Protein AF-A0A0V0HPA5-F1 (afdb_monomer_lite)

Structure (mmCIF, N/CA/C/O backbone):
data_AF-A0A0V0HPA5-F1
#
_entry.id   AF-A0A0V0HPA5-F1
#
loop_
_atom_site.group_PDB
_atom_site.id
_atom_site.type_symbol
_atom_site.label_atom_id
_atom_site.label_alt_id
_atom_site.label_comp_id
_atom_site.label_asym_id
_atom_site.label_entity_id
_atom_site.label_seq_id
_atom_site.pdbx_PDB_ins_code
_atom_site.Cartn_x
_atom_site.Cartn_y
_atom_site.Cartn_z
_atom_site.occupancy
_atom_site.B_iso_or_equiv
_atom_site.auth_seq_id
_atom_site.auth_comp_id
_atom_site.auth_asym_id
_atom_site.auth_atom_id
_atom_site.pdbx_PDB_model_num
ATOM 1 N N . MET A 1 1 ? 23.125 -3.408 -23.979 1.00 63.19 1 MET A N 1
ATOM 2 C CA . MET A 1 1 ? 23.297 -3.496 -22.512 1.00 63.19 1 MET A CA 1
ATOM 3 C C . MET A 1 1 ? 22.015 -3.161 -21.745 1.00 63.19 1 MET A C 1
ATOM 5 O O . MET A 1 1 ? 21.454 -4.062 -21.145 1.00 63.19 1 MET A O 1
ATOM 9 N N . LEU A 1 2 ? 21.518 -1.915 -21.765 1.00 62.47 2 LEU A N 1
ATOM 10 C CA . LEU A 1 2 ? 20.312 -1.500 -21.018 1.00 62.47 2 LEU A CA 1
ATOM 11 C C . LEU A 1 2 ? 19.018 -2.190 -21.496 1.00 62.47 2 LEU A C 1
ATOM 13 O O . LEU A 1 2 ? 18.265 -2.733 -20.694 1.00 62.47 2 LEU A O 1
ATOM 17 N N . GLU A 1 3 ? 18.794 -2.220 -22.808 1.00 63.53 3 GLU A N 1
ATOM 18 C CA . GLU A 1 3 ? 17.638 -2.886 -23.421 1.00 63.53 3 GLU A CA 1
ATOM 19 C C . GLU A 1 3 ? 17.656 -4.407 -23.191 1.00 63.53 3 GLU A C 1
ATOM 21 O O . GLU A 1 3 ? 16.645 -5.001 -22.838 1.00 63.53 3 GLU A O 1
ATOM 26 N N . GLU A 1 4 ? 18.823 -5.045 -23.301 1.00 68.00 4 GLU A N 1
ATOM 27 C CA . GLU A 1 4 ? 18.995 -6.478 -23.014 1.00 68.00 4 GLU A CA 1
ATOM 28 C C . GLU A 1 4 ? 18.679 -6.813 -21.554 1.00 68.00 4 GLU A C 1
ATOM 30 O O . GLU A 1 4 ? 18.096 -7.856 -21.276 1.00 68.00 4 GLU A O 1
ATOM 35 N N . LEU A 1 5 ? 19.020 -5.919 -20.624 1.00 66.12 5 LEU A N 1
ATOM 36 C CA . LEU A 1 5 ? 18.773 -6.104 -19.200 1.00 66.12 5 LEU A CA 1
ATOM 37 C C . LEU A 1 5 ? 17.296 -5.921 -18.829 1.00 66.12 5 LEU A C 1
ATOM 39 O O . LEU A 1 5 ? 16.757 -6.710 -18.056 1.00 66.12 5 LEU A O 1
ATOM 43 N N . LEU A 1 6 ? 16.625 -4.917 -19.401 1.00 66.56 6 LEU A N 1
ATOM 44 C CA . LEU A 1 6 ? 15.177 -4.740 -19.256 1.00 66.56 6 LEU A CA 1
ATOM 45 C C . LEU A 1 6 ? 14.416 -5.909 -19.886 1.00 66.56 6 LEU A C 1
ATOM 47 O O . LEU A 1 6 ? 13.508 -6.453 -19.262 1.00 66.56 6 LEU A O 1
ATOM 51 N N . ASN A 1 7 ? 14.836 -6.360 -21.070 1.00 69.06 7 ASN A N 1
ATOM 52 C CA . ASN A 1 7 ? 14.290 -7.559 -21.700 1.00 69.06 7 ASN A CA 1
ATOM 53 C C . ASN A 1 7 ? 14.526 -8.808 -20.844 1.00 69.06 7 ASN A C 1
ATOM 55 O O . ASN A 1 7 ? 13.618 -9.621 -20.711 1.00 69.06 7 ASN A O 1
ATOM 59 N N . PHE A 1 8 ? 15.695 -8.949 -20.214 1.00 70.94 8 PHE A N 1
ATOM 60 C CA . PHE A 1 8 ? 15.984 -10.042 -19.284 1.00 70.94 8 PHE A CA 1
ATOM 61 C C . PHE A 1 8 ? 15.085 -9.996 -18.041 1.00 70.94 8 PHE A C 1
ATOM 63 O O . PHE A 1 8 ? 14.528 -11.021 -17.651 1.00 70.94 8 PHE A O 1
ATOM 70 N N . LEU A 1 9 ? 14.881 -8.817 -17.442 1.00 68.62 9 LEU A N 1
ATOM 71 C CA . LEU A 1 9 ? 13.951 -8.636 -16.325 1.00 68.62 9 LEU A CA 1
ATOM 72 C C . LEU A 1 9 ? 12.522 -9.011 -16.731 1.00 68.62 9 LEU A C 1
ATOM 74 O O . LEU A 1 9 ? 11.893 -9.822 -16.056 1.00 68.62 9 LEU A O 1
ATOM 78 N N . VAL A 1 10 ? 12.022 -8.459 -17.841 1.00 69.25 10 VAL A N 1
ATOM 79 C CA . VAL A 1 10 ? 10.672 -8.746 -18.351 1.00 69.25 10 VAL A CA 1
ATOM 80 C C . VAL A 1 10 ? 10.523 -10.230 -18.671 1.00 69.25 10 VAL A C 1
ATOM 82 O O . VAL A 1 10 ? 9.488 -10.812 -18.361 1.00 69.25 10 VAL A O 1
ATOM 85 N N . LEU A 1 11 ? 11.550 -10.866 -19.238 1.00 72.62 11 LEU A N 1
ATOM 86 C CA . LEU A 1 11 ? 11.551 -12.292 -19.544 1.00 72.62 11 LEU A CA 1
ATOM 87 C C . LEU A 1 11 ? 11.477 -13.139 -18.267 1.00 72.62 11 LEU A C 1
ATOM 89 O O . LEU A 1 11 ? 10.662 -14.054 -18.202 1.00 72.62 11 LEU A O 1
ATOM 93 N N . ASN A 1 12 ? 12.254 -12.815 -17.231 1.00 72.75 12 ASN A N 1
ATOM 94 C CA . ASN A 1 12 ? 12.207 -13.530 -15.951 1.00 72.75 12 ASN A CA 1
ATOM 95 C C . ASN A 1 12 ? 10.883 -13.317 -15.212 1.00 72.75 12 ASN A C 1
ATOM 97 O O . ASN A 1 12 ? 10.301 -14.278 -14.717 1.00 72.75 12 ASN A O 1
ATOM 101 N N . LEU A 1 13 ? 10.370 -12.086 -15.190 1.00 69.62 13 LEU A N 1
ATOM 102 C CA . LEU A 1 13 ? 9.049 -11.752 -14.655 1.00 69.62 13 LEU A CA 1
ATOM 103 C C . LEU A 1 13 ? 7.928 -12.470 -15.427 1.00 69.62 13 LEU A C 1
ATOM 105 O O . LEU A 1 13 ? 6.978 -12.977 -14.834 1.00 69.62 13 LEU A O 1
ATOM 109 N N . HIS A 1 14 ? 8.057 -12.590 -16.749 1.00 69.50 14 HIS A N 1
ATOM 110 C CA . HIS A 1 14 ? 7.121 -13.336 -17.585 1.00 69.50 14 HIS A CA 1
ATOM 111 C C . HIS A 1 14 ? 7.199 -14.848 -17.337 1.00 69.50 14 HIS A C 1
ATOM 113 O O . HIS A 1 14 ? 6.163 -15.499 -17.214 1.00 69.50 14 HIS A O 1
ATOM 119 N N . HIS A 1 15 ? 8.403 -15.414 -17.225 1.00 69.81 15 HIS A N 1
ATOM 120 C CA . HIS A 1 15 ? 8.592 -16.819 -16.868 1.00 69.81 15 HIS A CA 1
ATOM 121 C C . HIS A 1 15 ? 8.034 -17.126 -15.486 1.00 69.81 15 HIS A C 1
ATOM 123 O O . HIS A 1 15 ? 7.365 -18.142 -15.337 1.00 69.81 15 HIS A O 1
ATOM 129 N N . LEU A 1 16 ? 8.242 -16.235 -14.517 1.00 67.19 16 LEU A N 1
ATOM 130 C CA . LEU A 1 16 ? 7.631 -16.304 -13.198 1.00 67.19 16 LEU A CA 1
ATOM 131 C C . LEU A 1 16 ? 6.102 -16.291 -13.322 1.00 67.19 16 LEU A C 1
ATOM 133 O O . LEU A 1 16 ? 5.454 -17.232 -12.887 1.00 67.19 16 LEU A O 1
ATOM 137 N N . SER A 1 17 ? 5.521 -15.301 -14.001 1.00 66.69 17 SER A N 1
ATOM 138 C CA . SER A 1 17 ? 4.073 -15.218 -14.241 1.00 66.69 17 SER A CA 1
ATOM 139 C C . SER A 1 17 ? 3.500 -16.500 -14.867 1.00 66.69 17 SER A C 1
ATOM 141 O O . SER A 1 17 ? 2.490 -17.022 -14.394 1.00 66.69 17 SER A O 1
ATOM 143 N N . LYS A 1 18 ? 4.174 -17.063 -15.878 1.00 67.75 18 LYS A N 1
ATOM 144 C CA . LYS A 1 18 ? 3.770 -18.307 -16.547 1.00 67.75 18 LYS A CA 1
ATOM 145 C C . LYS A 1 18 ? 3.901 -19.532 -15.639 1.00 67.75 18 LYS A C 1
ATOM 147 O O . LYS A 1 18 ? 2.955 -20.305 -15.523 1.00 67.75 18 LYS A O 1
ATOM 152 N N . PHE A 1 19 ? 5.050 -19.694 -14.987 1.00 65.12 19 PHE A N 1
ATOM 153 C CA . PHE A 1 19 ? 5.309 -20.770 -14.030 1.00 65.12 19 PHE A CA 1
ATOM 154 C C . PHE A 1 19 ? 4.257 -20.787 -12.912 1.00 65.12 19 PHE A C 1
ATOM 156 O O . PHE A 1 19 ? 3.767 -21.851 -12.526 1.00 65.12 19 PHE A O 1
ATOM 163 N N . LEU A 1 20 ? 3.863 -19.602 -12.443 1.00 61.84 20 LEU A N 1
ATOM 164 C CA . LEU A 1 20 ? 2.857 -19.419 -11.404 1.00 61.84 20 LEU A CA 1
ATOM 165 C C . LEU A 1 20 ? 1.428 -19.653 -11.916 1.00 61.84 20 LEU A C 1
ATOM 167 O O . LEU A 1 20 ? 0.635 -20.275 -11.216 1.00 61.84 20 LEU A O 1
ATOM 171 N N . ALA A 1 21 ? 1.105 -19.258 -13.152 1.00 60.22 21 ALA A N 1
ATOM 172 C CA . ALA A 1 21 ? -0.191 -19.548 -13.777 1.00 60.22 21 ALA A CA 1
ATOM 173 C C . ALA A 1 21 ? -0.443 -21.058 -13.976 1.00 60.22 21 ALA A C 1
ATOM 175 O O . ALA A 1 21 ? -1.588 -21.514 -13.941 1.00 60.22 21 ALA A O 1
ATOM 176 N N . GLU A 1 22 ? 0.619 -21.843 -14.168 1.00 62.69 22 GLU A N 1
ATOM 177 C CA . GLU A 1 22 ? 0.557 -23.304 -14.296 1.00 62.69 22 GLU A CA 1
ATOM 178 C C . GLU A 1 22 ? 0.335 -24.010 -12.942 1.00 62.69 22 GLU A C 1
ATOM 180 O O . GLU A 1 22 ? -0.210 -25.115 -12.895 1.00 62.69 22 GLU A O 1
ATOM 185 N N . HIS A 1 23 ? 0.688 -23.361 -11.829 1.00 58.50 23 HIS A N 1
ATOM 186 C CA . HIS A 1 23 ? 0.570 -23.901 -10.477 1.00 58.50 23 HIS A CA 1
ATOM 187 C C . HIS A 1 23 ? -0.609 -23.250 -9.730 1.00 58.50 23 HIS A C 1
ATOM 189 O O . HIS A 1 23 ? -0.434 -22.324 -8.943 1.00 58.50 23 HIS A O 1
ATOM 195 N N . LYS A 1 24 ? -1.835 -23.752 -9.956 1.00 54.06 24 LYS A N 1
ATOM 196 C CA . LYS A 1 24 ? -3.063 -23.325 -9.248 1.00 54.06 24 LYS A CA 1
ATOM 197 C C . LYS A 1 24 ? -3.004 -23.637 -7.740 1.00 54.06 24 LYS A C 1
ATOM 199 O O . LYS A 1 24 ? -3.524 -24.656 -7.291 1.00 54.06 24 LYS A O 1
ATOM 204 N N . PHE A 1 25 ? -2.387 -22.757 -6.960 1.00 52.69 25 PHE A N 1
ATOM 205 C CA . PHE A 1 25 ? -2.457 -22.732 -5.494 1.00 52.69 25 PHE A CA 1
ATOM 206 C C . PHE A 1 25 ? -3.605 -21.815 -5.013 1.00 52.69 25 PHE A C 1
ATOM 208 O O . PHE A 1 25 ? -4.078 -20.992 -5.798 1.00 52.69 25 PHE A O 1
ATOM 215 N N . PRO A 1 26 ? -4.051 -21.887 -3.739 1.00 50.78 26 PRO A N 1
ATOM 216 C CA . PRO A 1 26 ? -5.089 -21.003 -3.181 1.00 50.78 26 PRO A CA 1
ATOM 217 C C . PRO A 1 26 ? -4.634 -19.535 -2.982 1.00 50.78 26 PRO A C 1
ATOM 219 O O . PRO A 1 26 ? -5.171 -18.820 -2.150 1.00 50.78 26 PRO A O 1
ATOM 222 N N . LEU A 1 27 ? -3.648 -19.081 -3.762 1.00 55.19 27 LEU A N 1
ATOM 223 C CA . LEU A 1 27 ? -2.913 -17.816 -3.647 1.00 55.19 27 LEU A CA 1
ATOM 224 C C . LEU A 1 27 ? -3.277 -16.802 -4.736 1.00 55.19 27 LEU A C 1
ATOM 226 O O . LEU A 1 27 ? -2.429 -16.040 -5.198 1.00 55.19 27 LEU A O 1
ATOM 230 N N . VAL A 1 28 ? -4.528 -16.836 -5.192 1.00 61.56 28 VAL A N 1
ATOM 231 C CA . VAL A 1 28 ? -4.995 -16.098 -6.375 1.00 61.56 28 VAL A CA 1
ATOM 232 C C . VAL A 1 28 ? -4.575 -14.621 -6.331 1.00 61.56 28 VAL A C 1
ATOM 234 O O . VAL A 1 28 ? -4.066 -14.118 -7.328 1.00 61.56 28 VAL A O 1
ATOM 237 N N . THR A 1 29 ? -4.658 -13.974 -5.168 1.00 65.69 29 THR A N 1
ATOM 238 C CA . THR A 1 29 ? -4.351 -12.548 -5.012 1.00 65.69 29 THR A CA 1
ATOM 239 C C . THR A 1 29 ? -2.857 -12.200 -4.971 1.00 65.69 29 THR A C 1
ATOM 241 O O . THR A 1 29 ? -2.446 -11.243 -5.623 1.00 65.69 29 THR A O 1
ATOM 244 N N . GLN A 1 30 ? -1.996 -13.001 -4.326 1.00 65.88 30 GLN A N 1
ATOM 245 C CA . GLN A 1 30 ? -0.532 -12.783 -4.368 1.00 65.88 30 GLN A CA 1
ATOM 246 C C . GLN A 1 30 ? 0.019 -12.902 -5.790 1.00 65.88 30 GLN A C 1
ATOM 248 O O . GLN A 1 30 ? 0.947 -12.188 -6.182 1.00 65.88 30 GLN A O 1
ATOM 253 N N . TYR A 1 31 ? -0.561 -13.811 -6.574 1.00 69.44 31 TYR A N 1
ATOM 254 C CA . TYR A 1 31 ? -0.209 -13.974 -7.976 1.00 69.44 31 TYR A CA 1
ATOM 255 C C . TYR A 1 31 ? -0.693 -12.820 -8.835 1.00 69.44 31 TYR A C 1
ATOM 257 O O . TYR A 1 31 ? 0.049 -12.374 -9.706 1.00 69.44 31 TYR A O 1
ATOM 265 N N . GLU A 1 32 ? -1.894 -12.319 -8.577 1.00 72.25 32 GLU A N 1
ATOM 266 C CA . GLU A 1 32 ? -2.435 -11.157 -9.270 1.00 72.25 32 GLU A CA 1
ATOM 267 C C . GLU A 1 32 ? -1.577 -9.908 -9.032 1.00 72.25 32 GLU A C 1
ATOM 269 O O . GLU A 1 32 ? -1.196 -9.246 -9.998 1.00 72.25 32 GLU A O 1
ATOM 274 N N . ILE A 1 33 ? -1.151 -9.658 -7.784 1.00 72.62 33 ILE A N 1
ATOM 275 C CA . ILE A 1 33 ? -0.193 -8.587 -7.463 1.00 72.62 33 ILE A CA 1
ATOM 276 C C . ILE A 1 33 ? 1.051 -8.716 -8.336 1.00 72.62 33 ILE A C 1
ATOM 278 O O . ILE A 1 33 ? 1.433 -7.782 -9.038 1.00 72.62 33 ILE A O 1
ATOM 282 N N . LEU A 1 34 ? 1.683 -9.890 -8.312 1.00 73.50 34 LEU A N 1
ATOM 283 C CA . LEU A 1 34 ? 2.933 -10.112 -9.019 1.00 73.50 34 LEU A CA 1
ATOM 284 C C . LEU A 1 34 ? 2.760 -9.964 -10.535 1.00 73.50 34 LEU A C 1
ATOM 286 O O . LEU A 1 34 ? 3.615 -9.372 -11.189 1.00 73.50 34 LEU A O 1
ATOM 290 N N . GLN A 1 35 ? 1.654 -10.451 -11.102 1.00 75.06 35 GLN A N 1
ATOM 291 C CA . GLN A 1 35 ? 1.330 -10.269 -12.517 1.00 75.06 35 GLN A CA 1
ATOM 292 C C . GLN A 1 35 ? 1.172 -8.794 -12.888 1.00 75.06 35 GLN A C 1
ATOM 294 O O . GLN A 1 35 ? 1.692 -8.380 -13.928 1.00 75.06 35 GLN A O 1
ATOM 299 N N . ASN A 1 36 ? 0.520 -8.006 -12.037 1.00 77.56 36 ASN A N 1
ATOM 300 C CA . ASN A 1 36 ? 0.359 -6.574 -12.251 1.00 77.56 36 ASN A CA 1
ATOM 301 C C . ASN A 1 36 ? 1.708 -5.847 -12.194 1.00 77.56 36 ASN A C 1
ATOM 303 O O . ASN A 1 36 ? 2.019 -5.087 -13.113 1.00 77.56 36 ASN A O 1
ATOM 307 N N . VAL A 1 37 ? 2.567 -6.186 -11.222 1.00 73.50 37 VAL A N 1
ATOM 308 C CA . VAL A 1 37 ? 3.940 -5.656 -11.158 1.00 73.50 37 VAL A CA 1
ATOM 309 C C . VAL A 1 37 ? 4.709 -5.956 -12.445 1.00 73.50 37 VAL A C 1
ATOM 311 O O . VAL A 1 37 ? 5.342 -5.081 -13.041 1.00 73.50 37 VAL A O 1
ATOM 314 N N . CYS A 1 38 ? 4.621 -7.200 -12.927 1.00 75.75 38 CYS A N 1
ATOM 315 C CA . CYS A 1 38 ? 5.258 -7.607 -14.179 1.00 75.75 38 CYS A CA 1
ATOM 316 C C . CYS A 1 38 ? 4.731 -6.806 -15.381 1.00 75.75 38 CYS A C 1
ATOM 318 O O . CYS A 1 38 ? 5.499 -6.445 -16.278 1.00 75.75 38 CYS A O 1
ATOM 320 N N . GLY A 1 39 ? 3.423 -6.542 -15.408 1.00 77.12 39 GLY A N 1
ATOM 321 C CA . GLY A 1 39 ? 2.766 -5.732 -16.429 1.00 77.12 39 GLY A CA 1
ATOM 322 C C . GLY A 1 39 ? 3.311 -4.307 -16.468 1.00 77.12 39 GLY A C 1
ATOM 323 O O . GLY A 1 39 ? 3.719 -3.844 -17.534 1.00 77.12 39 GLY A O 1
ATOM 324 N N . ASN A 1 40 ? 3.425 -3.664 -15.306 1.00 77.69 40 ASN A N 1
ATOM 325 C CA . ASN A 1 40 ? 3.919 -2.293 -15.178 1.00 77.69 40 ASN A CA 1
ATOM 326 C C . ASN A 1 40 ? 5.360 -2.146 -15.690 1.00 77.69 40 ASN A C 1
ATOM 328 O O . ASN A 1 40 ? 5.661 -1.225 -16.454 1.00 77.69 40 ASN A O 1
ATOM 332 N N . VAL A 1 41 ? 6.240 -3.095 -15.353 1.00 75.94 41 VAL A N 1
ATOM 333 C CA . VAL A 1 41 ? 7.632 -3.132 -15.844 1.00 75.94 41 VAL A CA 1
ATOM 334 C C . VAL A 1 41 ? 7.678 -3.245 -17.373 1.00 75.94 41 VAL A C 1
ATOM 336 O O . VAL A 1 41 ? 8.436 -2.536 -18.040 1.00 75.94 41 VAL A O 1
ATOM 339 N N . ARG A 1 42 ? 6.854 -4.129 -17.951 1.00 77.88 42 ARG A N 1
ATOM 340 C CA . ARG A 1 42 ? 6.778 -4.325 -19.406 1.00 77.88 42 ARG A CA 1
ATOM 341 C C . ARG A 1 42 ? 6.288 -3.065 -20.116 1.00 77.88 42 ARG A C 1
ATOM 343 O O . ARG A 1 42 ? 6.824 -2.703 -21.165 1.00 77.88 42 ARG A O 1
ATOM 350 N N . ASP A 1 43 ? 5.275 -2.410 -19.568 1.00 80.62 43 ASP A N 1
ATOM 351 C CA . ASP A 1 43 ? 4.684 -1.228 -20.187 1.00 80.62 43 ASP A CA 1
ATOM 352 C C . ASP A 1 43 ? 5.627 -0.019 -20.076 1.00 80.62 43 ASP A C 1
ATOM 354 O O . ASP A 1 43 ? 5.750 0.753 -21.027 1.00 80.62 43 ASP A O 1
ATOM 358 N N . PHE A 1 44 ? 6.418 0.066 -19.002 1.00 78.75 44 PHE A N 1
ATOM 359 C CA . PHE A 1 44 ? 7.524 1.016 -18.905 1.00 78.75 44 PHE A CA 1
ATOM 360 C C . PHE A 1 44 ? 8.606 0.776 -19.967 1.00 78.75 44 PHE A C 1
ATOM 362 O O . PHE A 1 44 ? 9.051 1.710 -20.635 1.00 78.75 44 PHE A O 1
ATOM 369 N N . HIS A 1 45 ? 9.007 -0.481 -20.176 1.00 77.25 45 HIS A N 1
ATOM 370 C CA . HIS A 1 45 ? 9.971 -0.827 -21.220 1.00 77.25 45 HIS A CA 1
ATOM 371 C C . HIS A 1 45 ? 9.485 -0.404 -22.615 1.00 77.25 45 HIS A C 1
ATOM 373 O O . HIS A 1 45 ? 10.265 0.120 -23.411 1.00 77.25 45 HIS A O 1
ATOM 379 N N . ARG A 1 46 ? 8.184 -0.550 -22.899 1.00 82.38 46 ARG A N 1
ATOM 380 C CA . ARG A 1 46 ? 7.596 -0.076 -24.160 1.00 82.38 46 ARG A CA 1
ATOM 381 C C . ARG A 1 46 ? 7.795 1.430 -24.356 1.00 82.38 46 ARG A C 1
ATOM 383 O O . ARG A 1 46 ? 8.138 1.846 -25.460 1.00 82.38 46 ARG A O 1
ATOM 390 N N . LEU A 1 47 ? 7.662 2.235 -23.300 1.00 81.62 47 LEU A N 1
ATOM 391 C CA . LEU A 1 47 ? 7.920 3.677 -23.378 1.00 81.62 47 LEU A CA 1
ATOM 392 C C . LEU A 1 47 ? 9.384 3.996 -23.722 1.00 81.62 47 LEU A C 1
ATOM 394 O O . LEU A 1 47 ? 9.641 4.961 -24.443 1.00 81.62 47 LEU A O 1
ATOM 398 N N . ILE A 1 48 ? 10.337 3.193 -23.235 1.00 78.94 48 ILE A N 1
ATOM 399 C CA . ILE A 1 48 ? 11.762 3.338 -23.571 1.00 78.94 48 ILE A CA 1
ATOM 400 C C . ILE A 1 48 ? 11.986 3.051 -25.055 1.00 78.94 48 ILE A C 1
ATOM 402 O O . ILE A 1 48 ? 12.547 3.890 -25.758 1.00 78.94 48 ILE A O 1
ATOM 406 N N . VAL A 1 49 ? 11.517 1.896 -25.539 1.00 79.50 49 VAL A N 1
ATOM 407 C CA . VAL A 1 49 ? 11.684 1.473 -26.942 1.00 79.50 49 VAL A CA 1
ATOM 408 C C . VAL A 1 49 ? 11.044 2.477 -27.904 1.00 79.50 49 VAL A C 1
ATOM 410 O O . VAL A 1 49 ? 11.596 2.764 -28.963 1.00 79.50 49 VAL A O 1
ATOM 413 N N . ASN A 1 50 ? 9.920 3.077 -27.511 1.00 83.31 50 ASN A N 1
ATOM 414 C CA . ASN A 1 50 ? 9.223 4.085 -28.309 1.00 83.31 50 ASN A CA 1
ATOM 415 C C . ASN A 1 50 ? 9.859 5.486 -28.235 1.00 83.31 50 ASN A C 1
ATOM 417 O O . ASN A 1 50 ? 9.316 6.434 -28.802 1.00 83.31 50 ASN A O 1
ATOM 421 N N . GLY A 1 51 ? 10.978 5.655 -27.521 1.00 81.00 51 GLY A N 1
ATOM 422 C CA . GLY A 1 51 ? 11.657 6.945 -27.371 1.00 81.00 51 GLY A CA 1
ATOM 423 C C . GLY A 1 51 ? 10.852 7.981 -26.579 1.00 81.00 51 GLY A C 1
ATOM 424 O O . GLY A 1 51 ? 11.132 9.175 -26.663 1.00 81.00 51 GLY A O 1
ATOM 425 N N . CYS A 1 52 ? 9.849 7.544 -25.808 1.00 81.44 52 CYS A N 1
ATOM 426 C CA . CYS A 1 52 ? 9.013 8.420 -24.983 1.00 81.44 52 CYS A CA 1
ATOM 427 C C . CYS A 1 52 ? 9.708 8.862 -23.685 1.00 81.44 52 CYS A C 1
ATOM 429 O O . CYS A 1 52 ? 9.201 9.744 -22.990 1.00 81.44 52 CYS A O 1
ATOM 431 N N . ILE A 1 53 ? 10.846 8.246 -23.350 1.00 77.88 53 ILE A N 1
ATOM 432 C CA . ILE A 1 53 ? 11.588 8.458 -22.106 1.00 77.88 53 ILE A CA 1
ATOM 433 C C . ILE A 1 53 ? 13.005 8.937 -22.425 1.00 77.88 53 ILE A C 1
ATOM 435 O O . ILE A 1 53 ? 13.686 8.384 -23.286 1.00 77.88 53 ILE A O 1
ATOM 439 N N . LYS A 1 54 ? 13.459 9.974 -21.712 1.00 79.31 54 LYS A N 1
ATOM 440 C CA . LYS A 1 54 ? 14.829 10.492 -21.828 1.00 79.31 54 LYS A CA 1
ATOM 441 C C . LYS A 1 54 ? 15.837 9.502 -21.245 1.00 79.31 54 LYS A C 1
ATOM 443 O O . LYS A 1 54 ? 15.565 8.873 -20.229 1.00 79.31 54 LYS A O 1
ATOM 448 N N . HIS A 1 55 ? 17.035 9.455 -21.822 1.00 76.56 55 HIS A N 1
ATOM 449 C CA . HIS A 1 55 ? 18.112 8.563 -21.379 1.00 76.56 55 HIS A CA 1
ATOM 450 C C . HIS A 1 55 ? 18.433 8.686 -19.877 1.00 76.56 55 HIS A C 1
ATOM 452 O O . HIS A 1 55 ? 18.475 7.680 -19.180 1.00 76.56 55 HIS A O 1
ATOM 458 N N . GLU A 1 56 ? 18.556 9.915 -19.369 1.00 78.19 56 GLU A N 1
ATOM 459 C CA . GLU A 1 56 ? 18.793 10.224 -17.946 1.00 78.19 56 GLU A CA 1
ATOM 460 C C . GLU A 1 56 ? 17.754 9.578 -17.014 1.00 78.19 56 GLU A C 1
ATOM 462 O O . GLU A 1 56 ? 18.068 9.080 -15.936 1.00 78.19 56 GLU A O 1
ATOM 467 N N . MET A 1 57 ? 16.493 9.526 -17.444 1.00 76.56 57 MET A N 1
ATOM 468 C CA . MET A 1 57 ? 15.445 8.888 -16.659 1.00 76.56 57 MET A CA 1
ATOM 469 C C . MET A 1 57 ? 15.624 7.371 -16.620 1.00 76.56 57 MET A C 1
ATOM 471 O O . MET A 1 57 ? 15.378 6.751 -15.587 1.00 76.56 57 MET A O 1
ATOM 475 N N . VAL A 1 58 ? 16.072 6.764 -17.718 1.00 76.50 58 VAL A N 1
ATOM 476 C CA . VAL A 1 58 ? 16.341 5.328 -17.726 1.00 76.50 58 VAL A CA 1
ATOM 477 C C . VAL A 1 58 ? 17.512 4.990 -16.804 1.00 76.50 58 VAL A C 1
ATOM 479 O O . VAL A 1 58 ? 17.436 3.999 -16.084 1.00 76.50 58 VAL A O 1
ATOM 482 N N . GLU A 1 59 ? 18.542 5.836 -16.748 1.00 79.56 59 GLU A N 1
ATOM 483 C CA . GLU A 1 59 ? 19.672 5.673 -15.822 1.00 79.56 59 GLU A CA 1
ATOM 484 C C . GLU A 1 59 ? 19.239 5.703 -14.349 1.00 79.56 59 GLU A C 1
ATOM 486 O O . GLU A 1 59 ? 19.734 4.904 -13.558 1.00 79.56 59 GLU A O 1
ATOM 491 N N . ASN A 1 60 ? 18.271 6.552 -13.989 1.00 79.62 60 ASN A N 1
ATOM 492 C CA . ASN A 1 60 ? 17.762 6.644 -12.616 1.00 79.62 60 ASN A CA 1
ATOM 493 C C . ASN A 1 60 ? 16.944 5.416 -12.186 1.00 79.62 60 ASN A C 1
ATOM 495 O O . ASN A 1 60 ? 16.961 5.031 -11.019 1.00 79.62 60 ASN A O 1
ATOM 499 N N . VAL A 1 61 ? 16.210 4.804 -13.117 1.00 77.31 61 VAL A N 1
ATOM 500 C CA . VAL A 1 61 ? 15.295 3.690 -12.817 1.00 77.31 61 VAL A CA 1
ATOM 501 C C . VAL A 1 61 ? 15.984 2.326 -12.983 1.00 77.31 61 VAL A C 1
ATOM 503 O O . VAL A 1 61 ? 15.613 1.346 -12.334 1.00 77.31 61 VAL A O 1
ATOM 506 N N . LEU A 1 62 ? 17.032 2.249 -13.808 1.00 78.12 62 LEU A N 1
ATOM 507 C CA . LEU A 1 62 ? 17.749 1.012 -14.118 1.00 78.12 62 LEU A CA 1
ATOM 508 C C . LEU A 1 62 ? 18.224 0.220 -12.883 1.00 78.12 62 LEU A C 1
ATOM 510 O O . LEU A 1 62 ? 17.975 -0.989 -12.853 1.00 78.12 62 LEU A O 1
ATOM 514 N N . PRO A 1 63 ? 18.862 0.826 -11.861 1.00 82.38 63 PRO A N 1
ATOM 515 C CA . PRO A 1 63 ? 19.333 0.077 -10.696 1.00 82.38 63 PRO A CA 1
ATOM 516 C C . PRO A 1 63 ? 18.190 -0.596 -9.927 1.00 82.38 63 PRO A C 1
ATOM 518 O O . PRO A 1 63 ? 18.350 -1.691 -9.391 1.00 82.38 63 PRO A O 1
ATOM 521 N N . LEU A 1 64 ? 17.008 0.026 -9.910 1.00 80.12 64 LEU A N 1
ATOM 522 C CA . LEU A 1 64 ? 15.823 -0.511 -9.241 1.00 80.12 64 LEU A CA 1
ATOM 523 C C . LEU A 1 64 ? 15.270 -1.726 -9.989 1.00 80.12 64 LEU A C 1
ATOM 525 O O . LEU A 1 64 ? 14.920 -2.734 -9.375 1.00 80.12 64 LEU A O 1
ATOM 529 N N . PHE A 1 65 ? 15.263 -1.677 -11.321 1.00 76.56 65 PHE A N 1
ATOM 530 C CA . PHE A 1 65 ? 14.901 -2.827 -12.146 1.00 76.56 65 PHE A CA 1
ATOM 531 C C . PHE A 1 65 ? 15.902 -3.978 -12.026 1.00 76.56 65 PHE A C 1
ATOM 533 O O . PHE A 1 65 ? 15.486 -5.131 -11.947 1.00 76.56 65 PHE A O 1
ATOM 540 N N . GLN A 1 66 ? 17.204 -3.689 -11.955 1.00 76.50 66 GLN A N 1
ATOM 541 C CA . GLN A 1 66 ? 18.232 -4.707 -11.702 1.00 76.50 66 GLN A CA 1
ATOM 542 C C . GLN A 1 66 ? 17.989 -5.421 -10.375 1.00 76.50 66 GLN A C 1
ATOM 544 O O . GLN A 1 66 ? 17.934 -6.648 -10.330 1.00 76.50 66 GLN A O 1
ATOM 549 N N . LEU A 1 67 ? 17.766 -4.641 -9.319 1.00 80.81 67 LEU A N 1
ATOM 550 C CA . LEU A 1 67 ? 17.476 -5.154 -7.989 1.00 80.81 67 LEU A CA 1
ATOM 551 C C . LEU A 1 67 ? 16.205 -6.016 -7.978 1.00 80.81 67 LEU A C 1
ATOM 553 O O . LEU A 1 67 ? 16.168 -7.069 -7.341 1.00 80.81 67 LEU A O 1
ATOM 557 N N . MET A 1 68 ? 15.165 -5.603 -8.707 1.00 77.94 68 MET A N 1
ATOM 558 C CA . MET A 1 68 ? 13.943 -6.390 -8.872 1.00 77.94 68 MET A CA 1
ATOM 559 C C . MET A 1 68 ? 14.218 -7.711 -9.608 1.00 77.94 68 MET A C 1
ATOM 561 O O . MET A 1 68 ? 13.737 -8.755 -9.171 1.00 77.94 68 MET A O 1
ATOM 565 N N . ALA A 1 69 ? 15.032 -7.688 -10.670 1.00 73.81 69 ALA A N 1
ATOM 566 C CA . ALA A 1 69 ? 15.387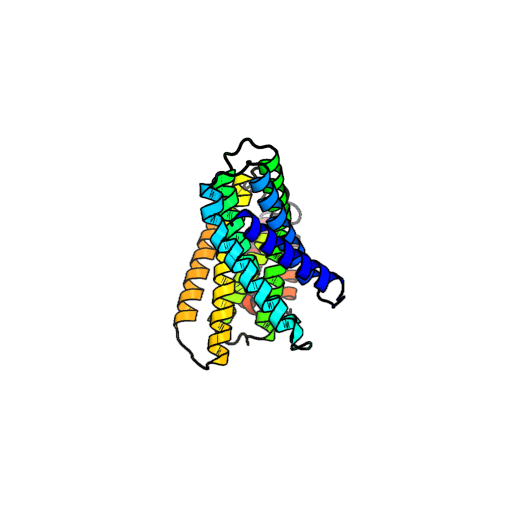 -8.875 -11.454 1.00 73.81 69 ALA A CA 1
ATOM 567 C C . ALA A 1 69 ? 16.140 -9.897 -10.607 1.00 73.81 69 ALA A C 1
ATOM 569 O O . ALA A 1 69 ? 15.834 -11.085 -10.644 1.00 73.81 69 ALA A O 1
ATOM 570 N N . GLU A 1 70 ? 17.105 -9.418 -9.828 1.00 78.81 70 GLU A N 1
ATOM 571 C CA . GLU A 1 70 ? 17.901 -10.225 -8.914 1.00 78.81 70 GLU A CA 1
ATOM 572 C C . GLU A 1 70 ? 17.007 -10.892 -7.861 1.00 78.81 70 GLU A C 1
ATOM 574 O O . GLU A 1 70 ? 17.050 -12.109 -7.686 1.00 78.81 70 GLU A O 1
ATOM 579 N N . ARG A 1 71 ? 16.114 -10.125 -7.223 1.00 79.25 71 ARG A N 1
ATOM 580 C CA . ARG A 1 71 ? 15.162 -10.634 -6.217 1.00 79.25 71 ARG A CA 1
ATOM 581 C C . ARG A 1 71 ? 14.242 -11.715 -6.783 1.00 79.25 71 ARG A C 1
ATOM 583 O O . ARG A 1 71 ? 14.039 -12.743 -6.139 1.00 79.25 71 ARG A O 1
ATOM 590 N N . VAL A 1 72 ? 13.720 -11.496 -7.989 1.00 74.06 72 VAL A N 1
ATOM 591 C CA . VAL A 1 72 ? 12.889 -12.466 -8.717 1.00 74.06 72 VAL A CA 1
ATOM 592 C C . VAL A 1 72 ? 13.682 -13.715 -9.084 1.00 74.06 72 VAL A C 1
ATOM 594 O O . VAL A 1 72 ? 13.205 -14.829 -8.875 1.00 74.06 72 VAL A O 1
ATOM 597 N N . GLY A 1 73 ? 14.891 -13.538 -9.616 1.00 73.81 73 GLY A N 1
ATOM 598 C CA . GLY A 1 73 ? 15.772 -14.633 -10.010 1.00 73.81 73 GLY A CA 1
ATOM 599 C C . GLY A 1 73 ? 16.131 -15.530 -8.829 1.00 73.81 73 GLY A C 1
ATOM 600 O O . GLY A 1 73 ? 16.021 -16.750 -8.938 1.00 73.81 73 GLY A O 1
ATOM 601 N N . HIS A 1 74 ? 16.470 -14.940 -7.679 1.00 75.19 74 HIS A N 1
ATOM 602 C CA . HIS A 1 74 ? 16.717 -15.689 -6.446 1.00 75.19 74 HIS A CA 1
ATOM 603 C C . HIS A 1 74 ? 15.493 -16.478 -5.989 1.00 75.19 74 HIS A C 1
ATOM 605 O O . HIS A 1 74 ? 15.620 -17.652 -5.661 1.00 75.19 74 HIS A O 1
ATOM 611 N N . PHE A 1 75 ? 14.301 -15.879 -6.026 1.00 73.62 75 PHE A N 1
ATOM 612 C CA . PHE A 1 75 ? 13.077 -16.601 -5.681 1.00 73.62 75 PHE A CA 1
ATOM 613 C C . PHE A 1 75 ? 12.830 -17.803 -6.602 1.00 73.62 75 PHE A C 1
ATOM 615 O O . PHE A 1 75 ? 12.541 -18.893 -6.116 1.00 73.62 75 PHE A O 1
ATOM 622 N N . LEU A 1 76 ? 12.982 -17.627 -7.919 1.00 69.44 76 LEU A N 1
ATOM 623 C CA . LEU A 1 76 ? 12.828 -18.712 -8.894 1.00 69.44 76 LEU A CA 1
ATOM 624 C C . LEU A 1 76 ? 13.832 -19.847 -8.663 1.00 69.44 76 LEU A C 1
ATOM 626 O O . LEU A 1 76 ? 13.488 -21.018 -8.822 1.00 69.44 76 LEU A O 1
ATOM 630 N N . TRP A 1 77 ? 15.063 -19.501 -8.290 1.00 69.00 77 TRP A N 1
ATOM 631 C CA . TRP A 1 77 ? 16.105 -20.467 -7.959 1.00 69.00 77 TRP A CA 1
ATOM 632 C C . TRP A 1 77 ? 15.795 -21.229 -6.658 1.00 69.00 77 TRP A C 1
ATOM 634 O O . TRP A 1 77 ? 15.916 -22.453 -6.607 1.00 69.00 77 TRP A O 1
ATOM 644 N N . ASP A 1 78 ? 15.327 -20.527 -5.625 1.00 65.94 78 ASP A N 1
ATOM 645 C CA . ASP A 1 78 ? 15.011 -21.101 -4.313 1.00 65.94 78 ASP A CA 1
ATOM 646 C C . ASP A 1 78 ? 13.702 -21.920 -4.295 1.00 65.94 78 ASP A C 1
ATOM 648 O O . ASP A 1 78 ? 13.528 -22.790 -3.432 1.00 65.94 78 ASP A O 1
ATOM 652 N N . ASP A 1 79 ? 12.768 -21.668 -5.220 1.00 61.25 79 ASP A N 1
ATOM 653 C CA . ASP A 1 79 ? 11.499 -22.409 -5.344 1.00 61.25 79 ASP A CA 1
ATOM 654 C C . ASP A 1 79 ? 11.675 -23.815 -5.948 1.00 61.25 79 ASP A C 1
ATOM 656 O O . ASP A 1 79 ? 10.897 -24.731 -5.655 1.00 61.25 79 ASP A O 1
ATOM 660 N N . GLN A 1 80 ? 12.738 -24.031 -6.736 1.00 59.31 80 GLN A N 1
ATOM 661 C CA . GLN A 1 80 ? 13.045 -25.345 -7.317 1.00 59.31 80 GLN A CA 1
ATOM 662 C C . GLN A 1 80 ? 13.419 -26.399 -6.261 1.00 59.31 80 GLN A C 1
ATOM 664 O O . GLN A 1 80 ? 13.286 -27.593 -6.532 1.00 59.31 80 GLN A O 1
ATOM 669 N N . ASN A 1 81 ? 13.832 -25.979 -5.059 1.00 53.75 81 ASN A N 1
ATOM 670 C CA . ASN A 1 81 ? 14.425 -26.866 -4.055 1.00 53.75 81 ASN A CA 1
ATOM 671 C C . ASN A 1 81 ? 13.531 -27.183 -2.841 1.00 53.75 81 ASN A C 1
ATOM 673 O O . ASN A 1 81 ? 13.851 -28.114 -2.108 1.00 53.75 81 ASN A O 1
ATOM 677 N N . ASP A 1 82 ? 12.422 -26.466 -2.611 1.00 54.59 82 ASP A N 1
ATOM 678 C CA . ASP A 1 82 ? 11.541 -26.722 -1.455 1.00 54.59 82 ASP A CA 1
ATOM 679 C C . ASP A 1 82 ? 10.094 -26.255 -1.706 1.00 54.59 82 ASP A C 1
ATOM 681 O O . ASP A 1 82 ? 9.829 -25.068 -1.921 1.00 54.59 82 ASP A O 1
ATOM 685 N N . ARG A 1 83 ? 9.165 -27.221 -1.714 1.00 54.94 83 ARG A N 1
ATOM 686 C CA . ARG A 1 83 ? 7.769 -27.078 -2.158 1.00 54.94 83 ARG A CA 1
ATOM 687 C C . ARG A 1 83 ? 6.802 -26.696 -1.027 1.00 54.94 83 ARG A C 1
ATOM 689 O O . ARG A 1 83 ? 5.727 -26.181 -1.331 1.00 54.94 83 ARG A O 1
ATOM 696 N N . ASP A 1 84 ? 7.198 -26.852 0.237 1.00 52.72 84 ASP A N 1
ATOM 697 C CA . ASP A 1 84 ? 6.297 -26.679 1.389 1.00 52.72 84 ASP A CA 1
ATOM 698 C C . ASP A 1 84 ? 6.358 -25.268 2.012 1.00 52.72 84 ASP A C 1
ATOM 700 O O . ASP A 1 84 ? 5.431 -24.855 2.705 1.00 52.72 84 ASP A O 1
ATOM 704 N N . SER A 1 85 ? 7.382 -24.458 1.700 1.00 57.88 85 SER A N 1
ATOM 705 C CA . SER A 1 85 ? 7.556 -23.092 2.236 1.00 57.88 85 SER A CA 1
ATOM 706 C C . SER A 1 85 ? 7.153 -21.960 1.265 1.00 57.88 85 SER A C 1
ATOM 708 O O . SER A 1 85 ? 7.536 -20.800 1.453 1.00 57.88 85 SER A O 1
ATOM 710 N N . ARG A 1 86 ? 6.446 -22.278 0.173 1.00 61.81 86 ARG A N 1
ATOM 711 C CA . ARG A 1 86 ? 6.245 -21.365 -0.976 1.00 61.81 86 ARG A CA 1
ATOM 712 C C . ARG A 1 86 ? 5.457 -20.101 -0.656 1.00 61.81 86 ARG A C 1
ATOM 714 O O . ARG A 1 86 ? 5.813 -19.031 -1.135 1.00 61.81 86 ARG A O 1
ATOM 721 N N . LEU A 1 87 ? 4.431 -20.225 0.184 1.00 57.78 87 LEU A N 1
ATOM 722 C CA . LEU A 1 87 ? 3.600 -19.115 0.667 1.00 57.78 87 LEU A CA 1
ATOM 723 C C . LEU A 1 87 ? 4.448 -18.022 1.322 1.00 57.78 87 LEU A C 1
ATOM 725 O O . LEU A 1 87 ? 4.376 -16.845 0.980 1.00 57.78 87 LEU A O 1
ATOM 729 N N . PHE A 1 88 ? 5.317 -18.458 2.228 1.00 58.88 88 PHE A N 1
ATOM 730 C CA . PHE A 1 88 ? 6.208 -17.591 2.977 1.00 58.88 88 PHE A CA 1
ATOM 731 C C . PHE A 1 88 ? 7.261 -16.943 2.072 1.00 58.88 88 PHE A C 1
ATOM 733 O O . PHE A 1 88 ? 7.546 -15.755 2.210 1.00 58.88 88 PHE A O 1
ATOM 740 N N . LYS A 1 89 ? 7.795 -17.701 1.102 1.00 68.56 89 LYS A N 1
ATOM 741 C CA . LYS A 1 89 ? 8.756 -17.204 0.106 1.00 68.56 89 LYS A CA 1
ATOM 742 C C . LYS A 1 89 ? 8.134 -16.172 -0.841 1.00 68.56 89 LYS A C 1
ATOM 744 O O . LYS A 1 89 ? 8.811 -15.209 -1.190 1.00 68.56 89 LYS A O 1
ATOM 749 N N . LEU A 1 90 ? 6.871 -16.343 -1.243 1.00 68.94 90 LEU A N 1
ATOM 750 C CA . LEU A 1 90 ? 6.181 -15.407 -2.136 1.00 68.94 90 LEU A CA 1
ATOM 751 C C . LEU A 1 90 ? 5.828 -14.103 -1.417 1.00 68.94 90 LEU A C 1
ATOM 753 O O . LEU A 1 90 ? 6.130 -13.035 -1.939 1.00 68.94 90 LEU A O 1
ATOM 757 N N . ALA A 1 91 ? 5.299 -14.174 -0.193 1.00 65.38 91 ALA A N 1
ATOM 758 C CA . ALA A 1 91 ? 5.100 -12.989 0.644 1.00 65.38 91 ALA A CA 1
ATOM 759 C C . ALA A 1 91 ? 6.425 -12.232 0.867 1.00 65.38 91 ALA A C 1
ATOM 761 O O . ALA A 1 91 ? 6.492 -11.016 0.694 1.00 65.38 91 ALA A O 1
ATOM 762 N N . HIS A 1 92 ? 7.517 -12.958 1.133 1.00 68.94 92 HIS A N 1
ATOM 763 C CA . HIS A 1 92 ? 8.867 -12.392 1.221 1.00 68.94 92 HIS A CA 1
ATOM 764 C C . HIS A 1 92 ? 9.373 -11.776 -0.086 1.00 68.94 92 HIS A C 1
ATOM 766 O O . HIS A 1 92 ? 10.121 -10.796 -0.056 1.00 68.94 92 HIS A O 1
ATOM 772 N N . LEU A 1 93 ? 9.011 -12.344 -1.235 1.00 75.44 93 LEU A N 1
ATOM 773 C CA . LEU A 1 93 ? 9.347 -11.776 -2.533 1.00 75.44 93 LEU A CA 1
ATOM 774 C C . LEU A 1 93 ? 8.587 -10.468 -2.758 1.00 75.44 93 LEU A C 1
ATOM 776 O O . LEU A 1 93 ? 9.201 -9.462 -3.108 1.00 75.44 93 LEU A O 1
ATOM 780 N N . LEU A 1 94 ? 7.276 -10.466 -2.512 1.00 73.19 94 LEU A N 1
ATOM 781 C CA . LEU A 1 94 ? 6.432 -9.278 -2.613 1.00 73.19 94 LEU A CA 1
ATOM 782 C C . LEU A 1 94 ? 6.951 -8.160 -1.700 1.00 73.19 94 LEU A C 1
ATOM 784 O O . LEU A 1 94 ? 7.082 -7.026 -2.157 1.00 73.19 94 LEU A O 1
ATOM 788 N N . LEU A 1 95 ? 7.387 -8.508 -0.480 1.00 68.44 95 LEU A N 1
ATOM 789 C CA . LEU A 1 95 ? 8.030 -7.600 0.482 1.00 68.44 95 LEU A CA 1
ATOM 790 C C . LEU A 1 95 ? 9.262 -6.873 -0.059 1.00 68.44 95 LEU A C 1
ATOM 792 O O . LEU A 1 95 ? 9.649 -5.811 0.433 1.00 68.44 95 LEU A O 1
ATOM 796 N N . LYS A 1 96 ? 9.908 -7.456 -1.067 1.00 72.75 96 LYS A N 1
ATOM 797 C CA . LYS A 1 96 ? 11.084 -6.890 -1.718 1.00 72.75 96 LYS A CA 1
ATOM 798 C C . LYS A 1 96 ? 10.727 -6.232 -3.051 1.00 72.75 96 LYS A C 1
ATOM 800 O O . LYS A 1 96 ? 11.361 -5.254 -3.420 1.00 72.75 96 LYS A O 1
ATOM 805 N N . ILE A 1 97 ? 9.760 -6.746 -3.801 1.00 75.25 97 ILE A N 1
ATOM 806 C CA . ILE A 1 97 ? 9.454 -6.244 -5.145 1.00 75.25 97 ILE A CA 1
ATOM 807 C C . ILE A 1 97 ? 8.544 -5.018 -5.099 1.00 75.25 97 ILE A C 1
ATOM 809 O O . ILE A 1 97 ? 8.874 -4.014 -5.728 1.00 75.25 97 ILE A O 1
ATOM 813 N N . VAL A 1 98 ? 7.442 -5.078 -4.346 1.00 73.12 98 VAL A N 1
ATOM 814 C CA . VAL A 1 98 ? 6.411 -4.027 -4.343 1.00 73.12 98 VAL A CA 1
ATOM 815 C C . VAL A 1 98 ? 6.992 -2.671 -3.913 1.00 73.12 98 VAL A C 1
ATOM 817 O O . VAL A 1 98 ? 6.808 -1.697 -4.638 1.00 73.12 98 VAL A O 1
ATOM 820 N N . PRO A 1 99 ? 7.809 -2.562 -2.843 1.00 69.94 99 PRO A N 1
ATOM 821 C CA . PRO A 1 99 ? 8.425 -1.281 -2.489 1.00 69.94 99 PRO A CA 1
ATOM 822 C C . PRO A 1 99 ? 9.361 -0.708 -3.562 1.00 69.94 99 PRO A C 1
ATOM 824 O O . PRO A 1 99 ? 9.445 0.507 -3.729 1.00 69.94 99 PRO A O 1
ATOM 827 N N . THR A 1 100 ? 10.076 -1.571 -4.289 1.00 73.06 100 THR A N 1
ATOM 828 C CA . THR A 1 100 ? 10.953 -1.151 -5.391 1.00 73.06 100 THR A CA 1
ATOM 829 C C . THR A 1 100 ? 10.137 -0.686 -6.590 1.00 73.06 100 THR A C 1
ATOM 831 O O . THR A 1 100 ? 10.497 0.301 -7.221 1.00 73.06 100 THR A O 1
ATOM 834 N N . GLU A 1 101 ? 9.016 -1.342 -6.880 1.00 75.12 101 GLU A N 1
ATOM 835 C CA . GLU A 1 101 ? 8.084 -0.897 -7.910 1.00 75.12 101 GLU A CA 1
ATOM 836 C C . GLU A 1 101 ? 7.510 0.489 -7.594 1.00 75.12 101 GLU A C 1
ATOM 838 O O . GLU A 1 101 ? 7.505 1.353 -8.461 1.00 75.12 101 GLU A O 1
ATOM 843 N N . LEU A 1 102 ? 7.109 0.751 -6.349 1.00 69.88 102 LEU A N 1
ATOM 844 C CA . LEU A 1 102 ? 6.588 2.062 -5.940 1.00 69.88 102 LEU A CA 1
ATOM 845 C C . LEU A 1 102 ? 7.619 3.180 -6.092 1.00 69.88 102 LEU A C 1
ATOM 847 O O . LEU A 1 102 ? 7.290 4.292 -6.499 1.00 69.88 102 LEU A O 1
ATOM 851 N N . GLU A 1 103 ? 8.882 2.882 -5.803 1.00 72.19 103 GLU A N 1
ATOM 852 C CA . GLU A 1 103 ? 9.987 3.816 -6.002 1.00 72.19 103 GLU A CA 1
ATOM 853 C C . GLU A 1 103 ? 10.217 4.102 -7.491 1.00 72.19 103 GLU A C 1
ATOM 855 O O . GLU A 1 103 ? 10.353 5.261 -7.890 1.00 72.19 103 GLU A O 1
ATOM 860 N N . VAL A 1 104 ? 10.158 3.061 -8.329 1.00 73.50 104 VAL A N 1
ATOM 861 C CA . VAL A 1 104 ? 10.148 3.204 -9.789 1.00 73.50 104 VAL A CA 1
ATOM 862 C C . VAL A 1 104 ? 8.972 4.080 -10.225 1.00 73.50 104 VAL A C 1
ATOM 864 O O . VAL A 1 104 ? 9.181 5.031 -10.975 1.00 73.50 104 VAL A O 1
ATOM 867 N N . MET A 1 105 ? 7.759 3.825 -9.730 1.00 72.00 105 MET A N 1
ATOM 868 C CA . MET A 1 105 ? 6.561 4.598 -10.067 1.00 72.00 105 MET A CA 1
ATOM 869 C C . MET A 1 105 ? 6.712 6.077 -9.695 1.00 72.00 105 MET A C 1
ATOM 871 O O . MET A 1 105 ? 6.443 6.942 -10.531 1.00 72.00 105 MET A O 1
ATOM 875 N N . HIS A 1 106 ? 7.196 6.376 -8.486 1.00 72.81 106 HIS A N 1
ATOM 876 C CA . HIS A 1 106 ? 7.446 7.741 -8.015 1.00 72.81 106 HIS A CA 1
ATOM 877 C C . HIS A 1 106 ? 8.434 8.494 -8.916 1.00 72.81 106 HIS A C 1
ATOM 879 O O . HIS A 1 106 ? 8.167 9.627 -9.335 1.00 72.81 106 HIS A O 1
ATOM 885 N N . ILE A 1 107 ? 9.551 7.850 -9.272 1.00 73.81 107 ILE A N 1
ATOM 886 C CA . ILE A 1 107 ? 10.552 8.422 -10.181 1.00 73.81 107 ILE A CA 1
ATOM 887 C C . ILE A 1 107 ? 9.949 8.625 -11.571 1.00 73.81 107 ILE A C 1
ATOM 889 O O . ILE A 1 107 ? 10.177 9.661 -12.200 1.00 73.81 107 ILE A O 1
ATOM 893 N N . CYS A 1 108 ? 9.166 7.660 -12.053 1.00 71.19 108 CYS A N 1
ATOM 894 C CA . CYS A 1 108 ? 8.548 7.733 -13.365 1.00 71.19 108 CYS A CA 1
ATOM 895 C C . CYS A 1 108 ? 7.609 8.922 -13.461 1.00 71.19 108 CYS A C 1
ATOM 897 O O . CYS A 1 108 ? 7.801 9.775 -14.316 1.00 71.19 108 CYS A O 1
ATOM 899 N N . TYR A 1 109 ? 6.643 9.039 -12.563 1.00 70.94 109 TYR A N 1
ATOM 900 C CA . TYR A 1 109 ? 5.693 10.139 -12.603 1.00 70.94 109 TYR A CA 1
ATOM 901 C C . TYR A 1 109 ? 6.344 11.506 -12.399 1.00 70.94 109 TYR A C 1
ATOM 903 O O . TYR A 1 109 ? 6.065 12.423 -13.167 1.00 70.94 109 TYR A O 1
ATOM 911 N N . THR A 1 110 ? 7.246 11.654 -11.422 1.00 75.06 110 THR A N 1
ATOM 912 C CA . THR A 1 110 ? 7.892 12.952 -11.152 1.00 75.06 110 THR A CA 1
ATOM 913 C C . THR A 1 110 ? 8.566 13.505 -12.407 1.00 75.06 110 THR A C 1
ATOM 915 O O . THR A 1 110 ? 8.488 14.704 -12.682 1.00 75.06 110 THR A O 1
ATOM 918 N N . ASN A 1 111 ? 9.159 12.616 -13.206 1.00 74.69 111 ASN A N 1
ATOM 919 C CA . ASN A 1 111 ? 9.830 12.961 -14.453 1.00 74.69 111 ASN A CA 1
ATOM 920 C C . ASN A 1 111 ? 8.888 13.015 -15.668 1.00 74.69 111 ASN A C 1
ATOM 922 O O . ASN A 1 111 ? 9.149 13.758 -16.615 1.00 74.69 111 ASN A O 1
ATOM 926 N N . LEU A 1 112 ? 7.800 12.241 -15.662 1.00 74.81 112 LEU A N 1
ATOM 927 C CA . LEU A 1 112 ? 6.883 12.089 -16.792 1.00 74.81 112 LEU A CA 1
ATOM 928 C C . LEU A 1 112 ? 5.645 12.987 -16.722 1.00 74.81 112 LEU A C 1
ATOM 930 O O . LEU A 1 112 ? 4.990 13.157 -17.747 1.00 74.81 112 LEU A O 1
ATOM 934 N N . LYS A 1 113 ? 5.336 13.611 -15.579 1.00 75.31 113 LYS A N 1
ATOM 935 C CA . LYS A 1 113 ? 4.128 14.439 -15.403 1.00 75.31 113 LYS A CA 1
ATOM 936 C C . LYS A 1 113 ? 4.049 15.636 -16.354 1.00 75.31 113 LYS A C 1
ATOM 938 O O . LYS A 1 113 ? 2.965 16.064 -16.721 1.00 75.31 113 LYS A O 1
ATOM 943 N N . ALA A 1 114 ? 5.197 16.157 -16.792 1.00 75.69 114 ALA A N 1
ATOM 944 C CA . ALA A 1 114 ? 5.278 17.250 -17.766 1.00 75.69 114 ALA A CA 1
ATOM 945 C C . ALA A 1 114 ? 5.321 16.763 -19.230 1.00 75.69 114 ALA A C 1
ATOM 947 O O . ALA A 1 114 ? 5.435 17.574 -20.151 1.00 75.69 114 ALA A O 1
ATOM 948 N N . SER A 1 115 ? 5.287 15.448 -19.460 1.00 79.25 115 SER A N 1
ATOM 949 C CA . SER A 1 115 ? 5.340 14.873 -20.801 1.00 79.25 115 SER A CA 1
ATOM 950 C C . SER A 1 115 ? 4.034 15.115 -21.548 1.00 79.25 115 SER A C 1
ATOM 952 O O . SER A 1 115 ? 2.948 14.839 -21.048 1.00 79.25 115 SER A O 1
ATOM 954 N N . THR A 1 116 ? 4.140 15.568 -22.795 1.00 81.62 116 THR A N 1
ATOM 955 C CA . THR A 1 116 ? 2.999 15.723 -23.708 1.00 81.62 116 THR A CA 1
ATOM 956 C C . THR A 1 116 ? 2.686 14.441 -24.491 1.00 81.62 116 THR A C 1
ATOM 958 O O . THR A 1 116 ? 1.772 14.429 -25.316 1.00 81.62 116 THR A O 1
ATOM 961 N N . SER A 1 117 ? 3.429 13.349 -24.258 1.00 84.81 117 SER A N 1
ATOM 962 C CA . SER A 1 117 ? 3.216 12.077 -24.955 1.00 84.81 117 SER A CA 1
ATOM 963 C C . SER A 1 117 ? 1.909 11.413 -24.517 1.00 84.81 117 SER A C 1
ATOM 965 O O . SER A 1 117 ? 1.711 11.084 -23.348 1.00 84.81 117 SER A O 1
ATOM 967 N N . ALA A 1 118 ? 1.037 11.130 -25.487 1.00 84.81 118 ALA A N 1
ATOM 968 C CA . ALA A 1 118 ? -0.209 10.405 -25.249 1.00 84.81 118 ALA A CA 1
ATOM 969 C C . ALA A 1 118 ? 0.028 8.982 -24.710 1.00 84.81 118 ALA A C 1
ATOM 971 O O . ALA A 1 118 ? -0.817 8.439 -24.001 1.00 84.81 118 ALA A O 1
ATOM 972 N N . GLU A 1 119 ? 1.163 8.363 -25.045 1.00 84.19 119 GLU A N 1
ATOM 973 C CA . GLU A 1 119 ? 1.519 7.042 -24.527 1.00 84.19 119 GLU A CA 1
ATOM 974 C C . GLU A 1 119 ? 1.912 7.103 -23.051 1.00 84.19 119 GLU A C 1
ATOM 976 O O . GLU A 1 119 ? 1.446 6.288 -22.257 1.00 84.19 119 GLU A O 1
ATOM 981 N N . VAL A 1 120 ? 2.672 8.133 -22.674 1.00 80.06 120 VAL A N 1
ATOM 982 C CA . VAL A 1 120 ? 3.015 8.417 -21.277 1.00 80.06 120 VAL A CA 1
ATOM 983 C C . VAL A 1 120 ? 1.759 8.721 -20.461 1.00 80.06 120 VAL A C 1
ATOM 985 O O . VAL A 1 120 ? 1.592 8.168 -19.378 1.00 80.06 120 VAL A O 1
ATOM 988 N N . GLY A 1 121 ? 0.831 9.517 -21.002 1.00 80.38 121 GLY A N 1
ATOM 989 C CA . GLY A 1 121 ? -0.449 9.790 -20.344 1.00 80.38 121 GLY A CA 1
ATOM 990 C C . GLY A 1 121 ? -1.276 8.523 -20.088 1.00 80.38 121 GLY A C 1
ATOM 991 O O . GLY A 1 121 ? -1.830 8.359 -19.002 1.00 80.38 121 GLY A O 1
ATOM 992 N N . ARG A 1 122 ? -1.317 7.584 -21.048 1.00 83.44 122 ARG A N 1
ATOM 993 C CA . ARG A 1 122 ? -1.980 6.279 -20.859 1.00 83.44 122 ARG A CA 1
ATOM 994 C C . ARG A 1 122 ? -1.297 5.426 -19.792 1.00 83.44 122 ARG A C 1
ATOM 996 O O . ARG A 1 122 ? -1.993 4.817 -18.988 1.00 83.44 122 ARG A O 1
ATOM 1003 N N . PHE A 1 123 ? 0.033 5.397 -19.781 1.00 80.50 123 PHE A N 1
ATOM 1004 C CA . PHE A 1 123 ? 0.800 4.663 -18.776 1.00 80.50 123 PHE A CA 1
ATOM 1005 C C . PHE A 1 123 ? 0.552 5.206 -17.363 1.00 80.50 123 PHE A C 1
ATOM 1007 O O . PHE A 1 123 ? 0.237 4.432 -16.467 1.00 80.50 123 PHE A O 1
ATOM 1014 N N . ILE A 1 124 ? 0.596 6.530 -17.174 1.00 77.62 124 ILE A N 1
ATOM 1015 C CA . ILE A 1 124 ? 0.309 7.166 -15.876 1.00 77.62 124 ILE A CA 1
ATOM 1016 C C . ILE A 1 124 ? -1.111 6.838 -15.409 1.00 77.62 124 ILE A C 1
ATOM 1018 O O . ILE A 1 124 ? -1.306 6.479 -14.252 1.00 77.62 124 ILE A O 1
ATOM 1022 N N . LYS A 1 125 ? -2.100 6.921 -16.306 1.00 80.31 125 LYS A N 1
ATOM 1023 C CA . LYS A 1 125 ? -3.488 6.583 -15.977 1.00 80.31 125 LYS A CA 1
ATOM 1024 C C . LYS A 1 125 ? -3.622 5.136 -15.490 1.00 80.31 125 LYS A C 1
ATOM 1026 O O . LYS A 1 125 ? -4.220 4.905 -14.448 1.00 80.31 125 LYS A O 1
ATOM 1031 N N . MET A 1 126 ? -3.036 4.188 -16.218 1.00 79.38 126 MET A N 1
ATOM 1032 C CA . MET A 1 126 ? -3.049 2.773 -15.843 1.00 79.38 126 MET A CA 1
ATOM 1033 C C . MET A 1 126 ? -2.383 2.532 -14.482 1.00 79.38 126 MET A C 1
ATOM 1035 O O . MET A 1 126 ? -2.905 1.766 -13.676 1.00 79.38 126 MET A O 1
ATOM 1039 N N . LEU A 1 127 ? -1.257 3.197 -14.203 1.00 76.50 127 LEU A N 1
ATOM 1040 C CA . LEU A 1 127 ? -0.616 3.121 -12.890 1.00 76.50 127 LEU A CA 1
ATOM 1041 C C . LEU A 1 127 ? -1.561 3.611 -11.789 1.00 76.50 127 LEU A C 1
ATOM 1043 O O . LEU A 1 127 ? -1.829 2.880 -10.848 1.00 76.50 127 LEU A O 1
ATOM 1047 N N . LEU A 1 128 ? -2.137 4.805 -11.937 1.00 77.88 128 LEU A N 1
ATOM 1048 C CA . LEU A 1 128 ? -3.065 5.361 -10.946 1.00 77.88 128 LEU A CA 1
ATOM 1049 C C . LEU A 1 128 ? -4.290 4.472 -10.688 1.00 77.88 128 LEU A C 1
ATOM 1051 O O . LEU A 1 128 ? -4.787 4.441 -9.567 1.00 77.88 128 LEU A O 1
ATOM 1055 N N . GLU A 1 129 ? -4.773 3.762 -11.707 1.00 79.56 129 GLU A N 1
ATOM 1056 C CA . GLU A 1 129 ? -5.918 2.853 -11.590 1.00 79.56 129 GLU A CA 1
ATOM 1057 C C . GLU A 1 129 ? -5.559 1.532 -10.893 1.00 79.56 129 GLU A C 1
ATOM 1059 O O . GLU A 1 129 ? -6.385 0.989 -10.167 1.00 79.56 129 GLU A O 1
ATOM 1064 N N . THR A 1 130 ? -4.346 1.012 -11.098 1.00 77.44 130 THR A N 1
ATOM 1065 C CA . THR A 1 130 ? -3.938 -0.318 -10.607 1.00 77.44 130 THR A CA 1
ATOM 1066 C C . THR A 1 130 ? -3.178 -0.281 -9.279 1.00 77.44 130 THR A C 1
ATOM 1068 O O . THR A 1 130 ? -3.314 -1.198 -8.468 1.00 77.44 130 THR A O 1
ATOM 1071 N N . SER A 1 131 ? -2.392 0.770 -9.024 1.00 78.69 131 SER A N 1
ATOM 1072 C CA . SER A 1 131 ? -1.536 0.878 -7.837 1.00 78.69 131 SER A CA 1
ATOM 1073 C C . SER A 1 131 ? -2.292 0.768 -6.507 1.00 78.69 131 SER A C 1
ATOM 1075 O O . SER A 1 131 ? -1.781 0.067 -5.634 1.00 78.69 131 SER A O 1
ATOM 1077 N N . PRO A 1 132 ? -3.476 1.389 -6.302 1.00 81.88 132 PRO A N 1
ATOM 1078 C CA . PRO A 1 132 ? -4.186 1.274 -5.029 1.00 81.88 132 PRO A CA 1
ATOM 1079 C C . PRO A 1 132 ? -4.518 -0.177 -4.664 1.00 81.88 132 PRO A C 1
ATOM 1081 O O . PRO A 1 132 ? -4.254 -0.606 -3.543 1.00 81.88 132 PRO A O 1
ATOM 1084 N N . ASP A 1 133 ? -5.021 -0.952 -5.627 1.00 80.88 133 ASP A N 1
ATOM 1085 C CA . ASP A 1 133 ? -5.398 -2.351 -5.414 1.00 80.88 133 ASP A CA 1
ATOM 1086 C C . ASP A 1 133 ? -4.175 -3.240 -5.157 1.00 80.88 133 ASP A C 1
ATOM 1088 O O . ASP A 1 133 ? -4.198 -4.067 -4.244 1.00 80.88 133 ASP A O 1
ATOM 1092 N N . ILE A 1 134 ? -3.081 -3.019 -5.896 1.00 78.12 134 ILE A N 1
ATOM 1093 C CA . ILE A 1 134 ? -1.795 -3.707 -5.687 1.00 78.12 134 ILE A CA 1
ATOM 1094 C C . ILE A 1 134 ? -1.279 -3.465 -4.264 1.00 78.12 134 ILE A C 1
ATOM 1096 O O . ILE A 1 134 ? -0.879 -4.401 -3.570 1.00 78.12 134 ILE A O 1
ATOM 1100 N N . LEU A 1 135 ? -1.293 -2.205 -3.826 1.00 81.56 135 LEU A N 1
ATOM 1101 C CA . LEU A 1 135 ? -0.820 -1.800 -2.506 1.00 81.56 135 LEU A CA 1
ATOM 1102 C C . LEU A 1 135 ? -1.697 -2.340 -1.382 1.00 81.56 135 LEU A C 1
ATOM 1104 O O . LEU A 1 135 ? -1.181 -2.775 -0.352 1.00 81.56 135 LEU A O 1
ATOM 1108 N N . ARG A 1 136 ? -3.016 -2.319 -1.585 1.00 85.19 136 ARG A N 1
ATOM 1109 C CA . ARG A 1 136 ? -4.000 -2.830 -0.634 1.00 85.19 136 ARG A CA 1
ATOM 1110 C C . ARG A 1 136 ? -3.782 -4.316 -0.401 1.00 85.19 136 ARG A C 1
ATOM 1112 O O . ARG A 1 136 ? -3.622 -4.741 0.738 1.00 85.19 136 ARG A O 1
ATOM 1119 N N . GLU A 1 137 ? -3.706 -5.091 -1.476 1.00 82.12 137 GLU A N 1
ATOM 1120 C CA . GLU A 1 137 ? -3.517 -6.535 -1.375 1.00 82.12 137 GLU A CA 1
ATOM 1121 C C . GLU A 1 137 ? -2.152 -6.881 -0.762 1.00 82.12 137 GLU A C 1
ATOM 1123 O O . GLU A 1 137 ? -2.031 -7.772 0.078 1.00 82.12 137 GLU A O 1
ATOM 1128 N N . TYR A 1 138 ? -1.116 -6.115 -1.111 1.00 81.50 138 TYR A N 1
ATOM 1129 C CA . TYR A 1 138 ? 0.200 -6.263 -0.505 1.00 81.50 138 TYR A CA 1
ATOM 1130 C C . TYR A 1 138 ? 0.169 -6.062 1.018 1.00 81.50 138 TYR A C 1
ATOM 1132 O O . TYR A 1 138 ? 0.752 -6.857 1.760 1.00 81.50 138 TYR A O 1
ATOM 1140 N N . LEU A 1 139 ? -0.525 -5.027 1.494 1.00 85.12 139 LEU A N 1
ATOM 1141 C CA . LEU A 1 139 ? -0.664 -4.751 2.922 1.00 85.12 139 LEU A CA 1
ATOM 1142 C C . LEU A 1 139 ? -1.485 -5.814 3.655 1.00 85.12 139 LEU A C 1
ATOM 1144 O O . LEU A 1 139 ? -1.119 -6.158 4.776 1.00 85.12 139 LEU A O 1
ATOM 1148 N N . ILE A 1 140 ? -2.524 -6.376 3.025 1.00 83.38 140 ILE A N 1
ATOM 1149 C CA . ILE A 1 140 ? -3.285 -7.508 3.581 1.00 83.38 140 ILE A CA 1
ATOM 1150 C C . ILE A 1 140 ? -2.342 -8.687 3.837 1.00 83.38 140 ILE A C 1
ATOM 1152 O O . ILE A 1 140 ? -2.281 -9.207 4.950 1.00 83.38 140 ILE A O 1
ATOM 1156 N N . HIS A 1 141 ? -1.522 -9.058 2.854 1.00 78.06 141 HIS A N 1
ATOM 1157 C CA . HIS A 1 141 ? -0.563 -10.150 3.033 1.00 78.06 141 HIS A CA 1
ATOM 1158 C C . HIS A 1 141 ? 0.527 -9.834 4.052 1.00 78.06 141 HIS A C 1
ATOM 1160 O O . HIS A 1 141 ? 0.954 -10.718 4.798 1.00 78.06 141 HIS A O 1
ATOM 1166 N N . LEU A 1 142 ? 0.977 -8.580 4.113 1.00 80.56 142 LEU A N 1
ATOM 1167 C CA . LEU A 1 142 ? 1.925 -8.153 5.133 1.00 80.56 142 LEU A CA 1
ATOM 1168 C C . LEU A 1 142 ? 1.320 -8.276 6.536 1.00 80.56 142 LEU A C 1
ATOM 1170 O O . LEU A 1 142 ? 1.989 -8.739 7.460 1.00 80.56 142 LEU A O 1
ATOM 1174 N N . GLN A 1 143 ? 0.043 -7.932 6.683 1.00 82.69 143 GLN A N 1
ATOM 1175 C CA . GLN A 1 143 ? -0.692 -8.078 7.928 1.00 82.69 143 GLN A CA 1
ATOM 1176 C C . GLN A 1 143 ? -0.864 -9.545 8.331 1.00 82.69 143 GLN A C 1
ATOM 1178 O O . GLN A 1 143 ? -0.590 -9.898 9.478 1.00 82.69 143 GLN A O 1
ATOM 1183 N N . GLU A 1 144 ? -1.277 -10.408 7.401 1.00 78.81 144 GLU A N 1
ATOM 1184 C CA . GLU A 1 144 ? -1.396 -11.854 7.620 1.00 78.81 144 GLU A CA 1
ATOM 1185 C C . GLU A 1 144 ? -0.056 -12.462 8.049 1.00 78.81 144 GLU A C 1
ATOM 1187 O O . GLU A 1 144 ? 0.009 -13.244 9.002 1.00 78.81 144 GLU A O 1
ATOM 1192 N N . HIS A 1 145 ? 1.032 -12.065 7.384 1.00 77.25 145 HIS A N 1
ATOM 1193 C CA . HIS A 1 145 ? 2.386 -12.476 7.736 1.00 77.25 145 HIS A CA 1
ATOM 1194 C C . HIS A 1 145 ? 2.754 -12.034 9.155 1.00 77.25 145 HIS A C 1
ATOM 1196 O O . HIS A 1 145 ? 3.263 -12.831 9.942 1.00 77.25 145 HIS A O 1
ATOM 1202 N N . MET A 1 146 ? 2.449 -10.787 9.521 1.00 78.38 146 MET A N 1
ATOM 1203 C CA . MET A 1 146 ? 2.666 -10.317 10.885 1.00 78.38 146 MET A CA 1
ATOM 1204 C C . MET A 1 146 ? 1.881 -11.146 11.905 1.00 78.38 146 MET A C 1
ATOM 1206 O O . MET A 1 146 ? 2.482 -11.638 12.849 1.00 78.38 146 MET A O 1
ATOM 1210 N N . VAL A 1 147 ? 0.580 -11.378 11.701 1.00 74.69 147 VAL A N 1
ATOM 1211 C CA . VAL A 1 147 ? -0.249 -12.142 12.655 1.00 74.69 147 VAL A CA 1
ATOM 1212 C C . VAL A 1 147 ? 0.240 -13.586 12.817 1.00 74.69 147 VAL A C 1
ATOM 1214 O O . VAL A 1 147 ? 0.179 -14.143 13.913 1.00 74.69 147 VAL A O 1
ATOM 1217 N N . THR A 1 148 ? 0.720 -14.207 11.737 1.00 71.62 148 THR A N 1
ATOM 1218 C CA . THR A 1 148 ? 1.122 -15.623 11.731 1.00 71.62 148 THR A CA 1
ATOM 1219 C C . THR A 1 148 ? 2.541 -15.866 12.245 1.00 71.62 148 THR A C 1
ATOM 1221 O O . THR A 1 148 ? 2.794 -16.905 12.853 1.00 71.62 148 THR A O 1
ATOM 1224 N N . VAL A 1 149 ? 3.465 -14.930 12.015 1.00 67.56 149 VAL A N 1
ATOM 1225 C CA . VAL A 1 149 ? 4.908 -15.113 12.264 1.00 67.56 149 VAL A CA 1
ATOM 1226 C C . VAL A 1 149 ? 5.391 -14.290 13.458 1.00 67.56 149 VAL A C 1
ATOM 1228 O O . VAL A 1 149 ? 6.327 -14.689 14.153 1.00 67.56 149 VAL A O 1
ATOM 1231 N N . ILE A 1 150 ? 4.756 -13.147 13.722 1.00 67.06 150 ILE A N 1
ATOM 1232 C CA . ILE A 1 150 ? 5.190 -12.157 14.707 1.00 67.06 150 ILE A CA 1
ATOM 1233 C C . ILE A 1 150 ? 4.148 -12.088 15.828 1.00 67.06 150 ILE A C 1
ATOM 1235 O O . ILE A 1 150 ? 3.077 -11.509 15.681 1.00 67.06 150 ILE A O 1
ATOM 1239 N N . THR A 1 151 ? 4.462 -12.645 17.000 1.00 60.69 151 THR A N 1
ATOM 1240 C CA . THR A 1 151 ? 3.557 -12.545 18.153 1.00 60.69 151 THR A CA 1
ATOM 1241 C C . THR A 1 151 ? 3.373 -11.068 18.555 1.00 60.69 151 THR A C 1
ATOM 1243 O O . THR A 1 151 ? 4.367 -10.395 18.845 1.00 60.69 151 THR A O 1
ATOM 1246 N N . PRO A 1 152 ? 2.136 -10.543 18.659 1.00 56.97 152 PRO A N 1
ATOM 1247 C CA . PRO A 1 152 ? 1.864 -9.114 18.869 1.00 56.97 152 PRO A CA 1
ATOM 1248 C C . PRO A 1 152 ? 2.043 -8.632 20.323 1.00 56.97 152 PRO A C 1
ATOM 1250 O O . PRO A 1 152 ? 1.311 -7.775 20.829 1.00 56.97 152 PRO A O 1
ATOM 1253 N N . SER A 1 153 ? 3.015 -9.197 21.037 1.00 62.38 153 SER A N 1
ATOM 1254 C CA . SER A 1 153 ? 3.282 -8.888 22.443 1.00 62.38 153 SER A CA 1
ATOM 1255 C C . SER A 1 153 ? 4.198 -7.678 22.647 1.00 62.38 153 SER A C 1
ATOM 1257 O O . SER A 1 153 ? 4.286 -7.182 23.768 1.00 62.38 153 SER A O 1
ATOM 1259 N N . THR A 1 154 ? 4.856 -7.174 21.596 1.00 70.25 154 THR A N 1
ATOM 1260 C CA . THR A 1 154 ? 5.750 -6.008 21.681 1.00 70.25 154 THR A CA 1
ATOM 1261 C C . THR A 1 154 ? 5.059 -4.723 21.224 1.00 70.25 154 THR A C 1
ATOM 1263 O O . THR A 1 154 ? 4.220 -4.734 20.322 1.00 70.25 154 THR A O 1
ATOM 1266 N N . LEU A 1 155 ? 5.429 -3.591 21.835 1.00 71.75 155 LEU A N 1
ATOM 1267 C CA . LEU A 1 155 ? 4.922 -2.264 21.462 1.00 71.75 155 LEU A CA 1
ATOM 1268 C C . LEU A 1 155 ? 5.207 -1.946 19.984 1.00 71.75 155 LEU A C 1
ATOM 1270 O O . LEU A 1 155 ? 4.314 -1.498 19.273 1.00 71.75 155 LEU A O 1
ATOM 1274 N N . GLY A 1 156 ? 6.415 -2.258 19.502 1.00 75.75 156 GLY A N 1
ATOM 1275 C CA . GLY A 1 156 ? 6.781 -2.095 18.094 1.00 75.75 156 GLY A CA 1
ATOM 1276 C C . GLY A 1 156 ? 5.880 -2.884 17.137 1.00 75.75 156 GLY A C 1
ATOM 1277 O O . GLY A 1 156 ? 5.423 -2.324 16.147 1.00 75.75 156 GLY A O 1
ATOM 1278 N N . ALA A 1 157 ? 5.547 -4.145 17.446 1.00 77.12 157 ALA A N 1
ATOM 1279 C CA . ALA A 1 157 ? 4.629 -4.931 16.615 1.00 77.12 157 ALA A CA 1
ATOM 1280 C C . ALA A 1 157 ? 3.229 -4.300 16.547 1.00 77.12 157 ALA A C 1
ATOM 1282 O O . ALA A 1 157 ? 2.640 -4.225 15.471 1.00 77.12 157 ALA A O 1
ATOM 1283 N N . ARG A 1 158 ? 2.714 -3.803 17.681 1.00 78.25 158 ARG A N 1
ATOM 1284 C CA . ARG A 1 158 ? 1.409 -3.121 17.742 1.00 78.25 158 ARG A CA 1
ATOM 1285 C C . ARG A 1 158 ? 1.395 -1.846 16.907 1.00 78.25 158 ARG A C 1
ATOM 1287 O O . ARG A 1 158 ? 0.469 -1.658 16.128 1.00 78.25 158 ARG A O 1
ATOM 1294 N N . ASN A 1 159 ? 2.435 -1.020 17.018 1.00 82.56 159 ASN A N 1
ATOM 1295 C CA . ASN A 1 159 ? 2.552 0.207 16.231 1.00 82.56 159 ASN A CA 1
ATOM 1296 C C . ASN A 1 159 ? 2.548 -0.095 14.727 1.00 82.56 159 ASN A C 1
ATOM 1298 O O . ASN A 1 159 ? 1.809 0.540 13.983 1.00 82.56 159 ASN A O 1
ATOM 1302 N N . ILE A 1 160 ? 3.304 -1.107 14.286 1.00 83.81 160 ILE A N 1
ATOM 1303 C CA . ILE A 1 160 ? 3.327 -1.522 12.876 1.00 83.81 160 ILE A CA 1
ATOM 1304 C C . ILE A 1 160 ? 1.945 -2.022 12.424 1.00 83.81 160 ILE A C 1
ATOM 1306 O O . ILE A 1 160 ? 1.504 -1.680 11.329 1.00 83.81 160 ILE A O 1
ATOM 1310 N N . HIS A 1 161 ? 1.223 -2.777 13.255 1.00 83.75 161 HIS A N 1
ATOM 1311 C CA . HIS A 1 161 ? -0.139 -3.197 12.918 1.00 83.75 161 HIS A CA 1
ATOM 1312 C C . HIS A 1 161 ? -1.103 -2.019 12.752 1.00 83.75 161 HIS A C 1
ATOM 1314 O O . HIS A 1 161 ? -1.833 -1.979 11.764 1.00 83.75 161 HIS A O 1
ATOM 1320 N N . VAL A 1 162 ? -1.080 -1.048 13.670 1.00 83.31 162 VAL A N 1
ATOM 1321 C CA . VAL A 1 162 ? -1.891 0.178 13.560 1.00 83.31 162 VAL A CA 1
ATOM 1322 C C . VAL A 1 162 ? -1.569 0.929 12.263 1.00 83.31 162 VAL A C 1
ATOM 1324 O O . VAL A 1 162 ? -2.469 1.439 11.600 1.00 83.31 162 VAL A O 1
ATOM 1327 N N . MET A 1 163 ? -0.297 0.955 11.861 1.00 85.25 163 MET A N 1
ATOM 1328 C CA . MET A 1 163 ? 0.132 1.577 10.607 1.00 85.25 163 MET A CA 1
ATOM 1329 C C . MET A 1 163 ? -0.422 0.864 9.378 1.00 85.25 163 MET A C 1
ATOM 1331 O O . MET A 1 163 ? -0.908 1.525 8.464 1.00 85.25 163 MET A O 1
ATOM 1335 N N . ILE A 1 164 ? -0.361 -0.470 9.350 1.00 87.00 164 ILE A N 1
ATOM 1336 C CA . ILE A 1 164 ? -0.911 -1.262 8.245 1.00 87.00 164 ILE A CA 1
ATOM 1337 C C . ILE A 1 164 ? -2.417 -1.014 8.110 1.00 87.00 164 ILE A C 1
ATOM 1339 O O . ILE A 1 164 ? -2.876 -0.722 7.010 1.00 87.00 164 ILE A O 1
ATOM 1343 N N . GLU A 1 165 ? -3.162 -1.052 9.217 1.00 86.56 165 GLU A N 1
ATOM 1344 C CA . GLU A 1 165 ? -4.605 -0.771 9.236 1.00 86.56 165 GLU A CA 1
ATOM 1345 C C . GLU A 1 165 ? -4.923 0.626 8.693 1.00 86.56 165 GLU A C 1
ATOM 1347 O O . GLU A 1 165 ? -5.772 0.788 7.818 1.00 86.56 165 GLU A O 1
ATOM 1352 N N . PHE A 1 166 ? -4.193 1.646 9.148 1.00 85.00 166 PHE A N 1
ATOM 1353 C CA . PHE A 1 166 ? -4.388 3.012 8.670 1.00 85.00 166 PHE A CA 1
ATOM 1354 C C . PHE A 1 166 ? -4.152 3.146 7.156 1.00 85.00 166 PHE A C 1
ATOM 1356 O O . PHE A 1 166 ? -4.942 3.776 6.452 1.00 85.00 166 PHE A O 1
ATOM 1363 N N . LEU A 1 167 ? -3.091 2.526 6.634 1.00 87.62 167 LEU A N 1
ATOM 1364 C CA . LEU A 1 167 ? -2.791 2.542 5.200 1.00 87.62 167 LEU A CA 1
ATOM 1365 C C . LEU A 1 167 ? -3.833 1.756 4.386 1.00 87.62 167 LEU A C 1
ATOM 1367 O O . LEU A 1 167 ? -4.203 2.189 3.294 1.00 87.62 167 LEU A O 1
ATOM 1371 N N . LEU A 1 168 ? -4.344 0.641 4.920 1.00 87.56 168 LEU A N 1
ATOM 1372 C CA . LEU A 1 168 ? -5.425 -0.133 4.303 1.00 87.56 168 LEU A CA 1
ATOM 1373 C C . LEU A 1 168 ? -6.718 0.676 4.187 1.00 87.56 168 LEU A C 1
ATOM 1375 O O . LEU A 1 168 ? -7.369 0.607 3.143 1.00 87.56 168 LEU A O 1
ATOM 1379 N N . ILE A 1 169 ? -7.063 1.466 5.208 1.00 84.69 169 ILE A N 1
ATOM 1380 C CA . ILE A 1 169 ? -8.211 2.382 5.166 1.00 84.69 169 ILE A CA 1
ATOM 1381 C C . ILE A 1 169 ? -8.025 3.395 4.036 1.00 84.69 169 ILE A C 1
ATOM 1383 O O . ILE A 1 169 ? -8.898 3.519 3.181 1.00 84.69 169 ILE A O 1
ATOM 1387 N N . ILE A 1 170 ? -6.862 4.056 3.964 1.00 82.38 170 ILE A N 1
ATOM 1388 C CA . ILE A 1 170 ? -6.582 5.044 2.908 1.00 82.38 170 ILE A CA 1
ATOM 1389 C C . ILE A 1 170 ? -6.740 4.437 1.514 1.00 82.38 170 ILE A C 1
ATOM 1391 O O . ILE A 1 170 ? -7.315 5.075 0.638 1.00 82.38 170 ILE A O 1
ATOM 1395 N N . LEU A 1 171 ? -6.217 3.230 1.295 1.00 83.75 171 LEU A N 1
ATOM 1396 C CA . LEU A 1 171 ? -6.250 2.571 -0.011 1.00 83.75 171 LEU A CA 1
ATOM 1397 C C . LEU A 1 171 ? -7.632 2.014 -0.368 1.00 83.75 171 LEU A C 1
ATOM 1399 O O . LEU A 1 171 ? -7.975 1.973 -1.546 1.00 83.75 171 LEU A O 1
ATOM 1403 N N . SER A 1 172 ? -8.422 1.602 0.626 1.00 81.25 172 SER A N 1
ATOM 1404 C CA . SER A 1 172 ? -9.770 1.054 0.416 1.00 81.25 172 SER A CA 1
ATOM 1405 C C . SER A 1 172 ? -10.807 2.151 0.183 1.00 81.25 172 SER A C 1
ATOM 1407 O O . SER A 1 172 ? -11.661 2.012 -0.691 1.00 81.25 172 SER A O 1
ATOM 1409 N N . ASP A 1 173 ? -10.692 3.253 0.924 1.00 75.19 173 ASP A N 1
ATOM 1410 C CA . ASP A 1 173 ? -11.616 4.388 0.860 1.00 75.19 173 ASP A CA 1
ATOM 1411 C C . ASP A 1 173 ? -11.143 5.478 -0.111 1.00 75.19 173 ASP A C 1
ATOM 1413 O O . ASP A 1 173 ? -11.755 6.543 -0.204 1.00 75.19 173 ASP A O 1
ATOM 1417 N N . MET A 1 174 ? -10.059 5.224 -0.853 1.00 70.62 174 MET A N 1
ATOM 1418 C CA . MET A 1 174 ? -9.521 6.138 -1.854 1.00 70.62 174 MET A CA 1
ATOM 1419 C C . MET A 1 174 ? -10.612 6.462 -2.893 1.00 70.62 174 MET A C 1
ATOM 1421 O O . MET A 1 174 ? -11.026 5.569 -3.641 1.00 70.62 174 MET A O 1
ATOM 1425 N N . PRO A 1 175 ? -11.114 7.712 -2.976 1.00 59.41 175 PRO A N 1
ATOM 1426 C CA . PRO A 1 175 ? -12.214 8.013 -3.879 1.00 59.41 175 PRO A CA 1
ATOM 1427 C C . PRO A 1 175 ? -11.774 7.817 -5.330 1.00 59.41 175 PRO A C 1
ATOM 1429 O O . PRO A 1 175 ? -10.861 8.479 -5.817 1.00 59.41 175 PRO A O 1
ATOM 1432 N N . LYS A 1 176 ? -12.468 6.929 -6.051 1.00 59.41 176 LYS A N 1
ATOM 1433 C CA . LYS A 1 176 ? -12.210 6.654 -7.479 1.00 59.41 176 LYS A CA 1
ATOM 1434 C C . LYS A 1 176 ? -12.370 7.898 -8.363 1.00 59.41 176 LYS A C 1
ATOM 1436 O O . LYS A 1 176 ? -11.821 7.951 -9.458 1.00 59.41 176 LYS A O 1
ATOM 1441 N N . ASP A 1 177 ? -13.067 8.910 -7.852 1.00 53.22 177 ASP A N 1
ATOM 1442 C CA . ASP A 1 177 ? -13.402 10.154 -8.540 1.00 53.22 177 ASP A CA 1
ATOM 1443 C C . ASP A 1 177 ? -12.420 11.305 -8.254 1.00 53.22 177 ASP A C 1
ATOM 1445 O O . ASP A 1 177 ? -12.811 12.473 -8.299 1.00 53.22 177 ASP A O 1
ATOM 1449 N N . PHE A 1 178 ? -11.143 11.036 -7.943 1.00 56.69 178 PHE A N 1
ATOM 1450 C CA . PHE A 1 178 ? -10.153 12.113 -7.812 1.00 56.69 178 PHE A CA 1
ATOM 1451 C C . PHE A 1 178 ? -10.100 12.976 -9.084 1.00 56.69 178 PHE A C 1
ATOM 1453 O O . PHE A 1 178 ? -9.546 12.591 -10.110 1.00 56.69 178 PHE A O 1
ATOM 1460 N N . ILE A 1 179 ? -10.637 14.197 -8.983 1.00 50.38 179 ILE A N 1
ATOM 1461 C CA . ILE A 1 179 ? -10.741 15.170 -10.085 1.00 50.38 179 ILE A CA 1
ATOM 1462 C C . ILE A 1 179 ? -9.350 15.667 -10.538 1.00 50.38 179 ILE A C 1
ATOM 1464 O O . ILE A 1 179 ? -9.191 16.182 -11.644 1.00 50.38 179 ILE A O 1
ATOM 1468 N N . HIS A 1 180 ? -8.319 15.482 -9.705 1.00 65.56 180 HIS A N 1
ATOM 1469 C CA . HIS A 1 180 ? -6.940 15.860 -10.003 1.00 65.56 180 HIS A CA 1
ATOM 1470 C C . HIS A 1 180 ? -5.993 14.670 -9.840 1.00 65.56 180 HIS A C 1
ATOM 1472 O O . HIS A 1 180 ? -5.581 14.349 -8.724 1.00 65.56 180 HIS A O 1
ATOM 1478 N N . HIS A 1 181 ? -5.614 14.065 -10.970 1.00 67.06 181 HIS A N 1
ATOM 1479 C CA . HIS A 1 181 ? -4.625 12.984 -11.039 1.00 67.06 181 HIS A CA 1
ATOM 1480 C C . HIS A 1 181 ? -3.308 13.336 -10.338 1.00 67.06 181 HIS A C 1
ATOM 1482 O O . HIS A 1 181 ? -2.699 12.457 -9.735 1.00 67.06 181 HIS A O 1
ATOM 1488 N N . ASP A 1 182 ? -2.919 14.616 -10.340 1.00 69.38 182 ASP A N 1
ATOM 1489 C CA . ASP A 1 182 ? -1.652 15.026 -9.744 1.00 69.38 182 ASP A CA 1
ATOM 1490 C C . ASP A 1 182 ? -1.612 14.822 -8.228 1.00 69.38 182 ASP A C 1
ATOM 1492 O O . ASP A 1 182 ? -0.643 14.296 -7.689 1.00 69.38 182 ASP A O 1
ATOM 1496 N N . LYS A 1 183 ? -2.710 15.166 -7.547 1.00 75.81 183 LYS A N 1
ATOM 1497 C CA . LYS A 1 183 ? -2.836 14.982 -6.099 1.00 75.81 183 LYS A CA 1
ATOM 1498 C C . LYS A 1 183 ? -2.930 13.504 -5.735 1.00 75.81 183 LYS A C 1
ATOM 1500 O O . LYS A 1 183 ? -2.300 13.064 -4.785 1.00 75.81 183 LYS A O 1
ATOM 1505 N N . LEU A 1 184 ? -3.711 12.729 -6.490 1.00 77.25 184 LEU A N 1
ATOM 1506 C CA . LEU A 1 184 ? -3.823 11.287 -6.258 1.00 77.25 184 LEU A CA 1
ATOM 1507 C C . LEU A 1 184 ? -2.451 10.610 -6.331 1.00 77.25 184 LEU A C 1
ATOM 1509 O O . LEU A 1 184 ? -2.137 9.752 -5.510 1.00 77.25 184 LEU A O 1
ATOM 1513 N N . PHE A 1 185 ? -1.625 11.024 -7.290 1.00 75.69 185 PHE A N 1
ATOM 1514 C CA . PHE A 1 185 ? -0.274 10.509 -7.387 1.00 75.69 185 PHE A CA 1
ATOM 1515 C C . PHE A 1 185 ? 0.575 10.881 -6.169 1.00 75.69 185 PHE A C 1
ATOM 1517 O O . PHE A 1 185 ? 1.216 10.005 -5.595 1.00 75.69 185 PHE A O 1
ATOM 1524 N N . ASP A 1 186 ? 0.582 12.155 -5.768 1.00 78.19 186 ASP A N 1
ATOM 1525 C CA . ASP A 1 186 ? 1.359 12.612 -4.610 1.00 78.19 186 ASP A CA 1
ATOM 1526 C C . ASP A 1 186 ? 0.961 11.837 -3.335 1.00 78.19 186 ASP A C 1
ATOM 1528 O O . ASP A 1 186 ? 1.826 11.420 -2.561 1.00 78.19 186 ASP A O 1
ATOM 1532 N N . LEU A 1 187 ? -0.337 11.545 -3.162 1.00 80.44 187 LEU A N 1
ATOM 1533 C CA . LEU A 1 187 ? -0.834 10.675 -2.094 1.00 80.44 187 LEU A CA 1
ATOM 1534 C C . LEU A 1 187 ? -0.310 9.242 -2.220 1.00 80.44 187 LEU A C 1
ATOM 1536 O O . LEU A 1 187 ? 0.183 8.690 -1.240 1.00 80.44 187 LEU A O 1
ATOM 1540 N N . LEU A 1 188 ? -0.396 8.633 -3.405 1.00 79.50 188 LEU A N 1
ATOM 1541 C CA . LEU A 1 188 ? 0.094 7.270 -3.639 1.00 79.50 188 LEU A CA 1
ATOM 1542 C C . LEU A 1 188 ? 1.607 7.151 -3.444 1.00 79.50 188 LEU A C 1
ATOM 1544 O O . LEU A 1 188 ? 2.075 6.129 -2.949 1.00 79.50 188 LEU A O 1
ATOM 1548 N N . ALA A 1 189 ? 2.371 8.185 -3.785 1.00 78.00 189 ALA A N 1
ATOM 1549 C CA . ALA A 1 189 ? 3.803 8.241 -3.529 1.00 78.00 189 ALA A CA 1
ATOM 1550 C C . ALA A 1 189 ? 4.108 8.266 -2.026 1.00 78.00 189 ALA A C 1
ATOM 1552 O O . ALA A 1 189 ? 4.957 7.504 -1.559 1.00 78.00 189 ALA A O 1
ATOM 1553 N N . LEU A 1 190 ? 3.391 9.098 -1.266 1.00 81.00 190 LEU A N 1
ATOM 1554 C CA . LEU A 1 190 ? 3.532 9.180 0.186 1.00 81.00 190 LEU A CA 1
ATOM 1555 C C . LEU A 1 190 ? 3.113 7.869 0.865 1.00 81.00 190 LEU A C 1
ATOM 1557 O O . LEU A 1 190 ? 3.872 7.313 1.658 1.00 81.00 190 LEU A O 1
ATOM 1561 N N . VAL A 1 191 ? 1.952 7.324 0.494 1.00 82.62 191 VAL A N 1
ATOM 1562 C CA . VAL A 1 191 ? 1.479 6.009 0.951 1.00 82.62 191 VAL A CA 1
ATOM 1563 C C . VAL A 1 191 ? 2.499 4.929 0.596 1.00 82.62 191 VAL A C 1
ATOM 1565 O O . VAL A 1 191 ? 2.872 4.136 1.454 1.00 82.62 191 VAL A O 1
ATOM 1568 N N . GLY A 1 192 ? 3.027 4.927 -0.627 1.00 80.31 192 GLY A N 1
ATOM 1569 C CA . GLY A 1 192 ? 4.027 3.958 -1.060 1.00 80.31 192 GLY A CA 1
ATOM 1570 C C . GLY A 1 192 ? 5.344 4.042 -0.281 1.00 80.31 192 GLY A C 1
ATOM 1571 O O . GLY A 1 192 ? 5.930 3.009 0.054 1.00 80.31 192 GLY A O 1
ATOM 1572 N N . ALA A 1 193 ? 5.786 5.251 0.080 1.00 81.12 193 ALA A N 1
ATOM 1573 C CA . ALA A 1 193 ? 6.945 5.453 0.946 1.00 81.12 193 ALA A CA 1
ATOM 1574 C C . ALA A 1 193 ? 6.705 4.892 2.359 1.00 81.12 193 ALA A C 1
ATOM 1576 O O . ALA A 1 193 ? 7.548 4.155 2.874 1.00 81.12 193 ALA A O 1
ATOM 1577 N N . LEU A 1 194 ? 5.534 5.150 2.949 1.00 85.50 194 LEU A N 1
ATOM 1578 C CA . LEU A 1 194 ? 5.161 4.591 4.254 1.00 85.50 194 LEU A CA 1
ATOM 1579 C C . LEU A 1 194 ? 5.084 3.063 4.207 1.00 85.50 194 LEU A C 1
ATOM 1581 O O . LEU A 1 194 ? 5.604 2.393 5.094 1.00 85.50 194 LEU A O 1
ATOM 1585 N N . ILE A 1 195 ? 4.523 2.493 3.138 1.00 85.19 195 ILE A N 1
ATOM 1586 C CA . ILE A 1 195 ? 4.485 1.043 2.920 1.00 85.19 195 ILE A CA 1
ATOM 1587 C C . ILE A 1 195 ? 5.903 0.460 2.886 1.00 85.19 195 ILE A C 1
ATOM 1589 O O . ILE A 1 195 ? 6.155 -0.575 3.508 1.00 85.19 195 ILE A O 1
ATOM 1593 N N . LYS A 1 196 ? 6.859 1.118 2.218 1.00 81.94 196 LYS A N 1
ATOM 1594 C CA . LYS A 1 196 ? 8.276 0.706 2.205 1.00 81.94 196 LYS A CA 1
ATOM 1595 C C . LYS A 1 196 ? 8.902 0.735 3.605 1.00 81.94 196 LYS A C 1
ATOM 1597 O O . LYS A 1 196 ? 9.650 -0.188 3.951 1.00 81.94 196 LYS A O 1
ATOM 1602 N N . GLU A 1 197 ? 8.595 1.753 4.409 1.00 84.25 197 GLU A N 1
ATOM 1603 C CA . GLU A 1 197 ? 9.052 1.856 5.801 1.00 84.25 197 GLU A CA 1
ATOM 1604 C C . GLU A 1 197 ? 8.460 0.738 6.670 1.00 84.25 197 GLU A C 1
ATOM 1606 O O . GLU A 1 197 ? 9.216 -0.013 7.287 1.00 84.25 197 GLU A O 1
A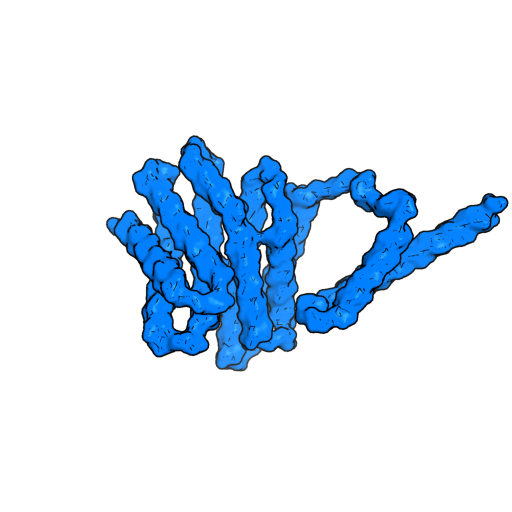TOM 1611 N N . VAL A 1 198 ? 7.137 0.541 6.629 1.00 86.06 198 VAL A N 1
ATOM 1612 C CA . VAL A 1 198 ? 6.428 -0.557 7.313 1.00 86.06 198 VAL A CA 1
ATOM 1613 C C . VAL A 1 198 ? 7.046 -1.909 6.950 1.00 86.06 198 VAL A C 1
ATOM 1615 O O . VAL A 1 198 ? 7.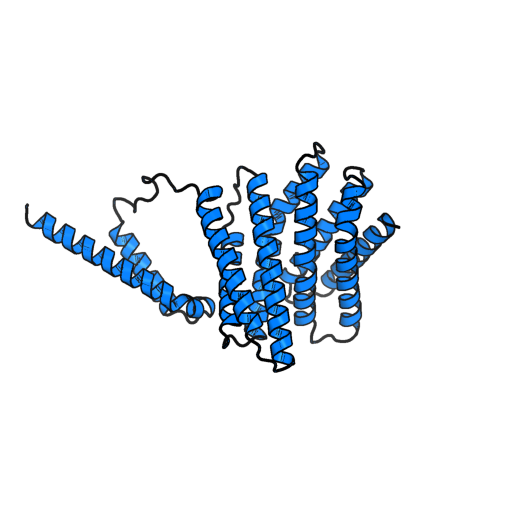392 -2.697 7.826 1.00 86.06 198 VAL A O 1
ATOM 1618 N N . SER A 1 199 ? 7.265 -2.159 5.660 1.00 83.06 199 SER A N 1
ATOM 1619 C CA . SER A 1 199 ? 7.843 -3.411 5.151 1.00 83.06 199 SER A CA 1
ATOM 1620 C C . SER A 1 199 ? 9.252 -3.674 5.685 1.00 83.06 199 SER A C 1
ATOM 1622 O O . SER A 1 199 ? 9.633 -4.817 5.940 1.00 83.06 199 SER A O 1
ATOM 1624 N N . THR A 1 200 ? 10.043 -2.613 5.854 1.00 83.00 200 THR A N 1
ATOM 1625 C CA . THR A 1 200 ? 11.387 -2.703 6.432 1.00 83.00 200 THR A CA 1
ATOM 1626 C C . THR A 1 200 ? 11.318 -3.012 7.918 1.00 83.00 200 THR A C 1
ATOM 1628 O O . THR A 1 200 ? 11.991 -3.932 8.368 1.00 83.00 200 THR A O 1
ATOM 1631 N N . LEU A 1 201 ? 10.429 -2.343 8.652 1.00 84.69 201 LEU A N 1
ATOM 1632 C CA . LEU A 1 201 ? 10.230 -2.596 10.077 1.00 84.69 201 LEU A CA 1
ATOM 1633 C C . LEU A 1 201 ? 9.742 -4.018 10.362 1.00 84.69 201 LEU A C 1
ATOM 1635 O O . LEU A 1 201 ? 10.208 -4.627 11.322 1.00 84.69 201 LEU A O 1
ATOM 1639 N N . VAL A 1 202 ? 8.846 -4.565 9.532 1.00 82.56 202 VAL A N 1
ATOM 1640 C CA . VAL A 1 202 ? 8.400 -5.962 9.659 1.00 82.56 202 VAL A CA 1
ATOM 1641 C C . VAL A 1 202 ? 9.574 -6.922 9.504 1.00 82.56 202 VAL A C 1
ATOM 1643 O O . VAL A 1 202 ? 9.749 -7.810 10.336 1.00 82.56 202 VAL A O 1
ATOM 1646 N N . ARG A 1 203 ? 10.410 -6.722 8.479 1.00 80.06 203 ARG A N 1
ATOM 1647 C CA . ARG A 1 203 ? 11.588 -7.562 8.234 1.00 80.06 203 ARG A CA 1
ATOM 1648 C C . ARG A 1 203 ? 12.602 -7.469 9.375 1.00 80.06 203 ARG A C 1
ATOM 1650 O O . ARG A 1 203 ? 13.067 -8.500 9.853 1.00 80.06 203 ARG A O 1
ATOM 1657 N N . ASP A 1 204 ? 12.913 -6.257 9.826 1.00 81.31 204 ASP A N 1
ATOM 1658 C CA . ASP A 1 204 ? 13.858 -6.029 10.924 1.00 81.31 204 ASP A CA 1
ATOM 1659 C C . ASP A 1 204 ? 13.340 -6.655 12.229 1.00 81.31 204 ASP A C 1
ATOM 1661 O O . ASP A 1 204 ? 14.101 -7.238 13.002 1.00 81.31 204 ASP A O 1
ATOM 1665 N N . LEU A 1 205 ? 12.028 -6.570 12.475 1.00 80.38 205 LEU A N 1
ATOM 1666 C CA . LEU A 1 205 ? 11.386 -7.194 13.629 1.00 80.38 205 LEU A CA 1
ATOM 1667 C C . LEU A 1 205 ? 11.466 -8.726 13.558 1.00 80.38 205 LEU A C 1
ATOM 1669 O O . LEU A 1 205 ? 11.783 -9.372 14.557 1.00 80.38 205 LEU A O 1
ATOM 1673 N N . GLU A 1 206 ? 11.226 -9.309 12.387 1.00 78.88 206 GLU A N 1
ATOM 1674 C CA . GLU A 1 206 ? 11.336 -10.750 12.162 1.00 78.88 206 GLU A CA 1
ATOM 1675 C C . GLU A 1 206 ? 12.777 -11.260 12.346 1.00 78.88 206 GLU A C 1
ATOM 1677 O O . GLU A 1 206 ? 13.009 -12.299 12.972 1.00 78.88 206 GLU A O 1
ATOM 1682 N N . GLU A 1 207 ? 13.769 -10.520 11.846 1.00 78.81 207 GLU A N 1
ATOM 1683 C CA . GLU A 1 207 ? 15.186 -10.840 12.026 1.00 78.81 207 GLU A CA 1
ATOM 1684 C C . GLU A 1 207 ? 15.598 -10.791 13.503 1.00 78.81 207 GLU A C 1
ATOM 1686 O O . GLU A 1 207 ? 16.238 -11.721 14.002 1.00 78.81 207 GLU A O 1
ATOM 1691 N N . LYS A 1 208 ? 15.145 -9.776 14.246 1.00 77.38 208 LYS A N 1
ATOM 1692 C CA . LYS A 1 208 ? 15.375 -9.685 15.696 1.00 77.38 208 LYS A CA 1
ATOM 1693 C C . LYS A 1 208 ? 14.766 -10.854 16.466 1.00 77.38 208 LYS A C 1
ATOM 1695 O O . LYS A 1 208 ? 15.406 -11.379 17.379 1.00 77.38 208 LYS A O 1
ATOM 1700 N N . LEU A 1 209 ? 13.565 -11.301 16.088 1.00 74.94 209 LEU A N 1
ATOM 1701 C CA . LEU A 1 209 ? 12.930 -12.478 16.690 1.00 74.94 209 LEU A CA 1
ATOM 1702 C C . LEU A 1 209 ? 13.746 -13.756 16.451 1.00 74.94 209 LEU A C 1
ATOM 1704 O O . LEU A 1 209 ? 13.914 -14.547 17.382 1.00 74.94 209 LEU A O 1
ATOM 1708 N N . ARG A 1 210 ? 14.309 -13.938 15.247 1.00 76.19 210 ARG A N 1
ATOM 1709 C CA . ARG A 1 210 ? 15.226 -15.054 14.951 1.00 76.19 210 ARG A CA 1
ATOM 1710 C C . ARG A 1 210 ? 16.516 -14.982 15.770 1.00 76.19 210 ARG A C 1
ATOM 1712 O O . ARG A 1 210 ? 16.958 -16.003 16.296 1.00 76.19 210 ARG A O 1
ATOM 1719 N N . ASN A 1 211 ? 17.082 -13.786 15.915 1.00 77.94 211 ASN A N 1
ATOM 1720 C CA . ASN A 1 211 ? 18.378 -13.571 16.564 1.00 77.94 211 ASN A CA 1
ATOM 1721 C C . ASN A 1 211 ? 18.294 -13.433 18.101 1.00 77.94 211 ASN A C 1
ATOM 1723 O O . ASN A 1 211 ? 19.329 -13.399 18.763 1.00 77.94 211 ASN A O 1
ATOM 1727 N N . LYS A 1 212 ? 17.082 -13.407 18.686 1.00 68.44 212 LYS A N 1
ATOM 1728 C CA . LYS A 1 212 ? 16.813 -13.195 20.128 1.00 68.44 212 LYS A CA 1
ATOM 1729 C C . LYS A 1 212 ? 17.416 -11.898 20.686 1.00 68.44 212 LYS A C 1
ATOM 1731 O O . LYS A 1 212 ? 17.787 -11.836 21.857 1.00 68.44 212 LYS A O 1
ATOM 1736 N N . GLU A 1 213 ? 17.504 -10.862 19.861 1.00 61.06 213 GLU A N 1
ATOM 1737 C CA . GLU A 1 213 ? 18.128 -9.590 20.222 1.00 61.06 213 GLU A CA 1
ATOM 1738 C C . GLU A 1 213 ? 17.047 -8.520 20.446 1.00 61.06 213 GLU A C 1
ATOM 1740 O O . GLU A 1 213 ? 16.325 -8.142 19.524 1.00 61.06 213 GLU A O 1
ATOM 1745 N N . SER A 1 214 ? 16.893 -8.043 21.686 1.00 60.69 214 SER A N 1
ATOM 1746 C CA . SER A 1 214 ? 15.925 -6.994 22.032 1.00 60.69 214 SER A CA 1
ATOM 1747 C C . SER A 1 214 ? 16.633 -5.647 22.193 1.00 60.69 214 SER A C 1
ATOM 1749 O O . SER A 1 214 ? 17.205 -5.369 23.246 1.00 60.69 214 SER A O 1
ATOM 1751 N N . THR A 1 215 ? 16.600 -4.801 21.163 1.00 59.06 215 THR A N 1
ATOM 1752 C CA . THR A 1 215 ? 17.113 -3.421 21.227 1.00 59.06 215 THR A CA 1
ATOM 1753 C C . THR A 1 215 ? 15.990 -2.402 21.013 1.00 59.06 215 THR A C 1
ATOM 1755 O O . THR A 1 215 ? 15.143 -2.579 20.135 1.00 59.06 215 THR A O 1
ATOM 1758 N N . ASP A 1 216 ? 16.013 -1.301 21.777 1.00 64.50 216 ASP A N 1
ATOM 1759 C CA . ASP A 1 216 ? 15.014 -0.208 21.756 1.00 64.50 216 ASP A CA 1
ATOM 1760 C C . ASP A 1 216 ? 14.909 0.546 20.416 1.00 64.50 216 ASP A C 1
ATOM 1762 O O . ASP A 1 216 ? 14.007 1.360 20.202 1.00 64.50 216 ASP A O 1
ATOM 1766 N N . GLU A 1 217 ? 15.812 0.271 19.477 1.00 68.31 217 GLU A N 1
ATOM 1767 C CA . GLU A 1 217 ? 15.884 0.938 18.181 1.00 68.31 217 GLU A CA 1
ATOM 1768 C C . GLU A 1 217 ? 14.637 0.720 17.310 1.00 68.31 217 GLU A C 1
ATOM 1770 O O . GLU A 1 217 ? 14.201 1.651 16.632 1.00 68.31 217 GLU A O 1
ATOM 1775 N N . THR A 1 218 ? 14.006 -0.460 17.389 1.00 69.12 218 THR A N 1
ATOM 1776 C CA . THR A 1 218 ? 12.746 -0.726 16.669 1.00 69.12 218 THR A CA 1
ATOM 1777 C C . THR A 1 218 ? 11.625 0.158 17.202 1.00 69.12 218 THR A C 1
ATOM 1779 O O . THR A 1 218 ? 10.913 0.766 16.411 1.00 69.12 218 THR A O 1
ATOM 1782 N N . ASN A 1 219 ? 11.505 0.308 18.526 1.00 73.12 219 ASN A N 1
ATOM 1783 C CA . ASN A 1 219 ? 10.468 1.147 19.128 1.00 73.12 219 ASN A CA 1
ATOM 1784 C C . ASN A 1 219 ? 10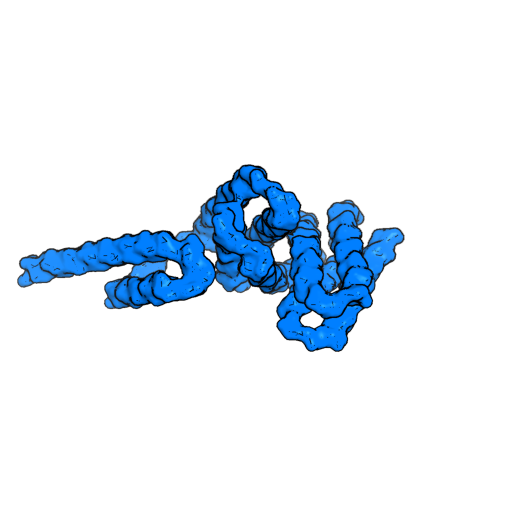.615 2.605 18.670 1.00 73.12 219 ASN A C 1
ATOM 1786 O O . ASN A 1 219 ? 9.638 3.209 18.233 1.00 73.12 219 ASN A O 1
ATOM 1790 N N . ARG A 1 220 ? 11.844 3.139 18.660 1.00 78.88 220 ARG A N 1
ATOM 1791 C CA . ARG A 1 220 ? 12.126 4.491 18.150 1.00 78.88 220 ARG A CA 1
ATOM 1792 C C . ARG A 1 220 ? 11.736 4.655 16.678 1.00 78.88 220 ARG A C 1
ATOM 1794 O O . ARG A 1 220 ? 11.139 5.666 16.322 1.00 78.88 220 ARG A O 1
ATOM 1801 N N . ALA A 1 221 ? 12.057 3.679 15.829 1.00 79.62 221 ALA A N 1
ATOM 1802 C CA . ALA A 1 221 ? 11.701 3.730 14.412 1.00 79.62 221 ALA A CA 1
ATOM 1803 C C . ALA A 1 221 ? 10.178 3.653 14.196 1.00 79.62 221 ALA A C 1
ATOM 1805 O O . ALA A 1 221 ? 9.641 4.411 13.393 1.00 79.62 221 ALA A O 1
ATOM 1806 N N . THR A 1 222 ? 9.469 2.822 14.974 1.00 79.44 222 THR A N 1
ATOM 1807 C CA . THR A 1 222 ? 7.997 2.790 14.938 1.00 79.44 222 THR A CA 1
AT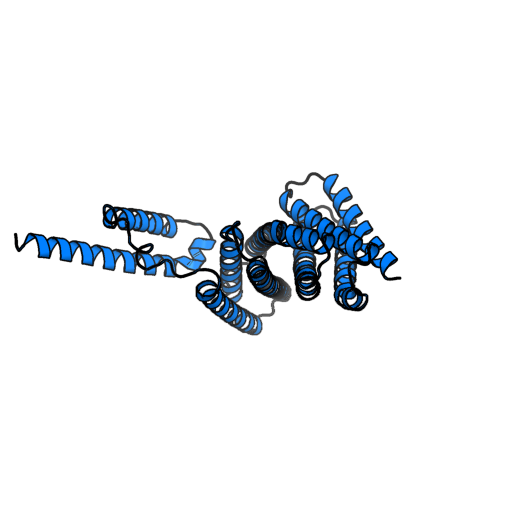OM 1808 C C . THR A 1 222 ? 7.364 4.092 15.427 1.00 79.44 222 THR A C 1
ATOM 1810 O O . THR A 1 222 ? 6.354 4.507 14.883 1.00 79.44 222 THR A O 1
ATOM 1813 N N . LEU A 1 223 ? 7.952 4.784 16.408 1.00 80.31 223 LEU A N 1
ATOM 1814 C CA . LEU A 1 223 ? 7.433 6.082 16.855 1.00 80.31 223 LEU A CA 1
ATOM 1815 C C . LEU A 1 223 ? 7.578 7.148 15.765 1.00 80.31 223 LEU A C 1
ATOM 1817 O O . LEU A 1 223 ? 6.616 7.845 15.467 1.00 80.31 223 LEU A O 1
ATOM 1821 N N . LYS A 1 224 ? 8.740 7.211 15.104 1.00 85.62 224 LYS A N 1
ATOM 1822 C CA . LYS A 1 224 ? 8.968 8.143 13.990 1.00 85.62 224 LYS A CA 1
ATOM 1823 C C . LYS A 1 224 ? 7.987 7.920 12.833 1.00 85.62 224 LYS A C 1
ATOM 1825 O O . LYS A 1 224 ? 7.493 8.869 12.237 1.00 85.62 224 LYS A O 1
ATOM 1830 N N . LEU A 1 225 ? 7.693 6.665 12.508 1.00 80.25 225 LEU A N 1
ATOM 1831 C CA . LEU A 1 225 ? 6.716 6.357 11.467 1.00 80.25 225 LEU A CA 1
ATOM 1832 C C . LEU A 1 225 ? 5.281 6.722 11.904 1.00 80.25 225 LEU A C 1
ATOM 1834 O O . LEU A 1 225 ? 4.464 7.084 11.061 1.00 80.25 225 LEU A O 1
ATOM 1838 N N . LEU A 1 226 ? 4.975 6.694 13.207 1.00 81.44 226 LEU A N 1
ATOM 1839 C CA . LEU A 1 226 ? 3.682 7.147 13.731 1.00 81.44 226 LEU A CA 1
ATOM 1840 C C . LEU A 1 226 ? 3.528 8.666 13.561 1.00 81.44 226 LEU A C 1
ATOM 1842 O O . LEU A 1 226 ? 2.486 9.126 13.104 1.00 81.44 226 LEU A O 1
ATOM 1846 N N . GLU A 1 227 ? 4.600 9.423 13.810 1.00 84.94 227 GLU A N 1
ATOM 1847 C CA . GLU A 1 227 ? 4.658 10.864 13.524 1.00 84.94 227 GLU A CA 1
ATOM 1848 C C . GLU A 1 227 ? 4.424 11.148 12.030 1.00 84.94 227 GLU A C 1
ATOM 1850 O O . GLU A 1 227 ? 3.650 12.039 11.685 1.00 84.94 227 GLU A O 1
ATOM 1855 N N . ASN A 1 228 ? 5.026 10.359 11.129 1.00 82.75 228 ASN A N 1
ATOM 1856 C CA . ASN A 1 228 ? 4.794 10.488 9.685 1.00 82.75 228 ASN A CA 1
ATOM 1857 C C . ASN A 1 228 ? 3.324 10.226 9.302 1.00 82.75 228 ASN A C 1
ATOM 1859 O O . ASN A 1 228 ? 2.793 10.884 8.406 1.00 82.75 228 ASN A O 1
ATOM 1863 N N . ILE A 1 229 ? 2.656 9.284 9.973 1.00 79.94 229 ILE A N 1
ATOM 1864 C CA . ILE A 1 229 ? 1.221 9.039 9.782 1.00 79.94 229 ILE A CA 1
ATOM 1865 C C . ILE A 1 229 ? 0.389 10.225 10.258 1.00 79.94 229 ILE A C 1
ATOM 1867 O O . ILE A 1 229 ? -0.560 10.604 9.575 1.00 79.94 229 ILE A O 1
ATOM 1871 N N . ASP A 1 230 ? 0.719 10.820 11.400 1.00 81.75 230 ASP A N 1
ATOM 1872 C CA . ASP A 1 230 ? -0.019 11.978 11.899 1.00 81.75 230 ASP A CA 1
ATOM 1873 C C . ASP A 1 230 ? 0.142 13.191 10.972 1.00 81.75 230 ASP A C 1
ATOM 1875 O O . ASP A 1 230 ? -0.837 13.888 10.702 1.00 81.75 230 ASP A O 1
ATOM 1879 N N . LEU A 1 231 ? 1.325 13.377 10.376 1.00 82.81 231 LEU A N 1
ATOM 1880 C CA . LEU A 1 231 ? 1.522 14.353 9.300 1.00 82.81 231 LEU A CA 1
ATOM 1881 C C . LEU A 1 231 ? 0.638 14.046 8.081 1.00 82.81 231 LEU A C 1
ATOM 1883 O O . LEU A 1 231 ? -0.041 14.938 7.577 1.00 82.81 231 LEU A O 1
ATOM 1887 N N . LEU A 1 232 ? 0.573 12.781 7.649 1.00 80.62 232 LEU A N 1
ATOM 1888 C CA . LEU A 1 232 ? -0.306 12.365 6.553 1.00 80.62 232 LEU A CA 1
ATOM 1889 C C . LEU A 1 232 ? -1.793 12.590 6.881 1.00 80.62 232 LEU A C 1
ATOM 1891 O O . LEU A 1 232 ? -2.552 12.978 5.996 1.00 80.62 232 LEU A O 1
ATOM 1895 N N . LYS A 1 233 ? -2.236 12.385 8.127 1.00 79.06 233 LYS A N 1
ATOM 1896 C CA . LYS A 1 233 ? -3.618 12.690 8.543 1.00 79.06 233 LYS A CA 1
ATOM 1897 C C . LYS A 1 233 ? -3.939 14.174 8.374 1.00 79.06 233 LYS A C 1
ATOM 1899 O O . LYS A 1 233 ? -5.006 14.507 7.856 1.00 79.06 233 LYS A O 1
ATOM 1904 N N . GLU A 1 234 ? -3.027 15.054 8.783 1.00 78.88 234 GLU A N 1
ATOM 1905 C CA . GLU A 1 234 ? -3.198 16.498 8.601 1.00 78.88 234 GLU A CA 1
ATOM 1906 C C . GLU A 1 234 ? -3.199 16.879 7.110 1.00 78.88 234 GLU A C 1
ATOM 1908 O O . GLU A 1 234 ? -4.083 17.617 6.665 1.00 78.88 234 GLU A O 1
ATOM 1913 N N . ASP A 1 235 ? -2.307 16.303 6.300 1.00 73.38 235 ASP A N 1
ATOM 1914 C CA . ASP A 1 235 ? -2.300 16.517 4.847 1.00 73.38 235 ASP A CA 1
ATOM 1915 C C . ASP A 1 235 ? -3.599 16.025 4.190 1.00 73.38 235 ASP A C 1
ATOM 1917 O O . ASP A 1 235 ? -4.193 16.732 3.374 1.00 73.38 235 ASP A O 1
ATOM 1921 N N . LEU A 1 236 ? -4.105 14.849 4.576 1.00 74.12 236 LEU A N 1
ATOM 1922 C CA . LEU A 1 236 ? -5.390 14.316 4.112 1.00 74.12 236 LEU A CA 1
ATOM 1923 C C . LEU A 1 236 ? -6.536 15.275 4.421 1.00 74.12 236 LEU A C 1
ATOM 1925 O O . LEU A 1 236 ? -7.329 15.588 3.532 1.00 74.12 236 LEU A O 1
ATOM 1929 N N . LYS A 1 237 ? -6.584 15.800 5.645 1.00 72.56 237 LYS A N 1
ATOM 1930 C CA . LYS A 1 237 ? -7.596 16.759 6.100 1.00 72.56 237 LYS A CA 1
ATOM 1931 C C . LYS A 1 237 ? -7.547 18.096 5.361 1.00 72.56 237 LYS A C 1
ATOM 1933 O O . LYS A 1 237 ? -8.580 18.735 5.196 1.00 72.56 237 LYS A O 1
ATOM 1938 N N . HIS A 1 238 ? -6.370 18.553 4.942 1.00 66.88 238 HIS A N 1
ATOM 1939 C CA . HIS A 1 238 ? -6.215 19.873 4.328 1.00 66.88 238 HIS A CA 1
ATOM 1940 C C . HIS A 1 238 ? -6.200 19.850 2.795 1.00 66.88 238 HIS A C 1
ATOM 1942 O O . HIS A 1 238 ? -6.665 20.798 2.156 1.00 66.88 238 HIS A O 1
ATOM 1948 N N . VAL A 1 239 ? -5.674 18.786 2.189 1.00 65.00 239 VAL A N 1
ATOM 1949 C CA . VAL A 1 239 ? -5.390 18.716 0.747 1.00 65.00 239 VAL A CA 1
ATOM 1950 C C . VAL A 1 239 ? -6.434 17.897 -0.016 1.00 65.00 239 VAL A C 1
ATOM 1952 O O . VAL A 1 239 ? -6.738 18.240 -1.171 1.00 65.00 239 VAL A O 1
ATOM 1955 N N . TYR A 1 240 ? -6.980 16.852 0.618 1.00 60.94 240 TYR A N 1
ATOM 1956 C CA . TYR A 1 240 ? -7.788 15.813 -0.033 1.00 60.94 240 TYR A CA 1
ATOM 1957 C C . TYR A 1 240 ? -9.244 15.811 0.432 1.00 60.94 240 TYR A C 1
ATOM 1959 O O . TYR A 1 240 ? -10.157 15.810 -0.393 1.00 60.94 240 TYR A O 1
ATOM 1967 N N . LEU A 1 241 ? -9.467 15.883 1.740 1.00 63.16 241 LEU A N 1
ATOM 1968 C CA . LEU A 1 241 ? -10.778 16.010 2.351 1.00 63.16 241 LEU A CA 1
ATOM 1969 C C . LEU A 1 241 ? -11.078 17.501 2.489 1.00 63.16 241 LEU A C 1
ATOM 1971 O O . LEU A 1 241 ? -10.725 18.123 3.483 1.00 63.16 241 LEU A O 1
ATOM 1975 N N . LYS A 1 242 ? -11.727 18.120 1.493 1.00 57.84 242 LYS A N 1
ATOM 1976 C CA . LYS A 1 242 ? -12.359 19.417 1.773 1.00 57.84 242 LYS A CA 1
ATOM 1977 C C . LYS A 1 242 ? -13.313 19.185 2.937 1.00 57.84 242 LYS A C 1
ATOM 1979 O O . LYS A 1 242 ? -14.181 18.322 2.827 1.00 57.84 242 LYS A O 1
ATOM 1984 N N . VAL A 1 243 ? -13.128 19.935 4.025 1.00 50.06 243 VAL A N 1
ATOM 1985 C CA . VAL A 1 243 ? -14.097 19.976 5.121 1.00 50.06 243 VAL A CA 1
ATOM 1986 C C . VAL A 1 243 ? -15.461 20.167 4.458 1.00 50.06 243 VAL A C 1
ATOM 1988 O O . VAL A 1 243 ? -15.609 21.143 3.713 1.00 50.06 243 VAL A O 1
ATOM 1991 N N . PRO A 1 244 ? -16.406 19.225 4.624 1.00 51.75 244 PRO A N 1
ATOM 1992 C CA . PRO A 1 244 ? -17.748 19.422 4.109 1.00 51.75 244 PRO A CA 1
ATOM 1993 C C . PRO A 1 244 ? -18.232 20.763 4.654 1.00 51.75 244 PRO A C 1
ATOM 1995 O O . PRO A 1 244 ? -17.960 21.071 5.821 1.00 51.75 244 PRO A O 1
ATOM 1998 N N . ASP A 1 245 ? -18.893 21.583 3.831 1.00 54.75 245 ASP A N 1
ATOM 1999 C CA . ASP A 1 245 ? -19.504 22.814 4.341 1.00 54.75 245 ASP A CA 1
ATOM 2000 C C . ASP A 1 245 ? -20.278 22.456 5.616 1.00 54.75 245 ASP A C 1
ATOM 2002 O O . ASP A 1 245 ? -20.871 21.382 5.689 1.00 54.75 245 ASP A O 1
ATOM 2006 N N . SER A 1 246 ? -20.248 23.292 6.657 1.00 54.88 246 SER A N 1
ATOM 2007 C CA . SER A 1 246 ? -20.812 22.933 7.973 1.00 54.88 246 SER A CA 1
ATOM 2008 C C . SER A 1 246 ? -22.276 22.464 7.915 1.00 54.88 246 SER A C 1
ATOM 2010 O O . SER A 1 246 ? -22.723 21.748 8.808 1.00 54.88 246 SER A O 1
ATOM 2012 N N . SER A 1 247 ? -22.993 22.809 6.840 1.00 54.09 247 SER A N 1
ATOM 2013 C CA . SER A 1 247 ? -24.329 22.329 6.477 1.00 54.09 247 SER A CA 1
ATOM 2014 C C . SER A 1 247 ? -24.409 20.851 6.045 1.00 54.09 247 SER A C 1
ATOM 2016 O O . SER A 1 247 ? -25.479 20.259 6.149 1.00 54.09 247 SER A O 1
ATOM 2018 N N . GLN A 1 248 ? -23.318 20.242 5.572 1.00 49.16 248 GLN A N 1
ATOM 2019 C CA . GLN A 1 248 ? -23.186 18.816 5.229 1.00 49.16 248 GLN A CA 1
ATOM 2020 C C . GLN A 1 248 ? -22.748 17.951 6.421 1.00 49.16 248 GLN A C 1
ATOM 2022 O O . GLN A 1 248 ? -23.012 16.753 6.428 1.00 49.16 248 GLN A O 1
ATOM 2027 N N . CYS A 1 249 ? -22.120 18.543 7.443 1.00 49.59 249 CYS A N 1
ATOM 2028 C CA . CYS A 1 249 ? -21.758 17.866 8.697 1.00 49.59 249 CYS A CA 1
ATOM 2029 C C . CYS A 1 249 ? -22.903 17.838 9.725 1.00 49.59 249 CYS A C 1
ATOM 2031 O O . CYS A 1 249 ? -22.692 17.482 10.886 1.00 49.59 249 CYS A O 1
ATOM 2033 N N . CYS A 1 250 ? -24.112 18.249 9.343 1.00 53.72 250 CYS A N 1
ATOM 2034 C CA . CYS A 1 250 ? -25.269 18.143 10.215 1.00 53.72 250 CYS A CA 1
ATOM 2035 C C . CYS A 1 250 ? -25.741 16.686 10.260 1.00 53.72 250 CYS A C 1
ATOM 2037 O O . CYS A 1 250 ? -25.986 16.076 9.218 1.00 53.72 250 CYS A O 1
ATOM 2039 N N . PHE A 1 251 ? -25.939 16.145 11.466 1.00 51.25 251 PHE A N 1
ATOM 2040 C CA . PHE A 1 251 ? -26.783 14.962 11.625 1.00 51.25 251 PHE A CA 1
ATOM 2041 C C . PHE A 1 251 ? -28.124 15.206 10.914 1.00 51.25 251 PHE A C 1
ATOM 2043 O O . PHE A 1 251 ? -28.588 16.354 10.900 1.00 51.25 251 PHE A O 1
ATOM 2050 N N . PRO A 1 252 ? -28.763 14.168 10.342 1.00 53.75 252 PRO A N 1
ATOM 2051 C CA . PRO A 1 252 ? -30.091 14.314 9.763 1.00 53.75 252 PRO A CA 1
ATOM 2052 C C . PRO A 1 252 ? -30.992 15.030 10.770 1.00 53.75 252 PRO A C 1
ATOM 2054 O O . PRO A 1 252 ? -31.145 14.558 11.898 1.00 53.75 252 PRO A O 1
ATOM 2057 N N . MET A 1 253 ? -31.547 16.183 10.387 1.00 53.69 253 MET A N 1
ATOM 2058 C CA . MET A 1 253 ? -32.327 17.043 11.291 1.00 53.69 253 MET A CA 1
ATOM 2059 C C . MET A 1 253 ? -33.490 16.296 11.965 1.00 53.69 253 MET A C 1
ATOM 2061 O O . MET A 1 253 ? -33.904 16.688 13.050 1.00 53.69 253 MET A O 1
ATOM 2065 N N . SER A 1 254 ? -34.004 15.229 11.344 1.00 57.72 254 SER A N 1
ATOM 2066 C CA . SER A 1 254 ? -35.090 14.396 11.870 1.00 57.72 254 SER A CA 1
ATOM 2067 C C . SER A 1 254 ? -34.635 13.231 12.754 1.00 57.72 254 SER A C 1
ATOM 2069 O O . SER A 1 254 ? -35.388 12.830 13.634 1.00 57.72 254 SER A O 1
ATOM 2071 N N . ASP A 1 255 ? -33.428 12.692 12.547 1.00 65.12 255 ASP A N 1
ATOM 2072 C CA . ASP A 1 255 ? -33.040 11.366 13.060 1.00 65.12 255 ASP A CA 1
ATOM 2073 C C . ASP A 1 255 ? -31.686 11.348 13.787 1.00 65.12 255 ASP A C 1
ATOM 2075 O O . ASP A 1 255 ? -31.145 10.280 14.066 1.00 65.12 255 ASP A O 1
ATOM 2079 N N . GLY A 1 256 ? -31.122 12.508 14.138 1.00 71.00 256 GLY A N 1
ATOM 2080 C CA . GLY A 1 256 ? -29.869 12.605 14.901 1.00 71.00 256 GLY A CA 1
ATOM 2081 C C . GLY A 1 256 ? -29.813 11.710 16.156 1.00 71.00 256 GLY A C 1
ATOM 2082 O O . GLY A 1 256 ? -28.843 10.965 16.313 1.00 71.00 256 GLY A O 1
ATOM 2083 N N . PRO A 1 257 ? -30.847 11.690 17.023 1.00 73.25 257 PRO A N 1
ATOM 2084 C CA . PRO A 1 257 ? -30.901 10.779 18.170 1.00 73.25 257 PRO A CA 1
ATOM 2085 C C . PRO A 1 257 ? -30.885 9.293 17.785 1.00 73.25 257 PRO A C 1
ATOM 2087 O O . PRO A 1 257 ? -30.215 8.495 18.444 1.00 73.25 257 PRO A O 1
ATOM 2090 N N . LEU A 1 258 ? -31.582 8.919 16.706 1.00 75.75 258 LEU A N 1
ATOM 2091 C CA . LEU A 1 258 ? -31.608 7.547 16.194 1.00 75.75 258 LEU A CA 1
ATOM 2092 C C . LEU A 1 258 ? -30.244 7.147 15.620 1.00 75.75 258 LEU A C 1
ATOM 2094 O O . LEU A 1 258 ? -29.752 6.063 15.923 1.00 75.75 258 LEU A O 1
ATOM 2098 N N . PHE A 1 259 ? -29.596 8.037 14.865 1.00 77.75 259 PHE A N 1
ATOM 2099 C CA . PHE A 1 259 ? -28.233 7.836 14.378 1.00 77.75 259 PHE A CA 1
ATOM 2100 C C . PHE A 1 259 ? -27.260 7.595 15.538 1.00 77.75 259 PHE A C 1
ATOM 2102 O O . PHE A 1 259 ? -26.520 6.615 15.524 1.00 77.75 259 PHE A O 1
ATOM 2109 N N . MET A 1 260 ? -27.290 8.443 16.574 1.00 79.31 260 MET A N 1
ATOM 2110 C CA . MET A 1 260 ? -26.428 8.278 17.751 1.00 79.31 260 MET A CA 1
ATOM 2111 C C . MET A 1 260 ? -26.713 6.967 18.494 1.00 79.31 260 MET A C 1
ATOM 2113 O O . MET A 1 260 ? -25.791 6.339 19.008 1.00 79.31 260 MET A O 1
ATOM 2117 N N . HIS A 1 261 ? -27.973 6.529 18.547 1.00 81.12 261 HIS A N 1
ATOM 2118 C CA . HIS A 1 261 ? -28.336 5.242 19.134 1.00 81.12 261 HIS A CA 1
ATOM 2119 C C . HIS A 1 261 ? -27.768 4.059 18.336 1.00 81.12 261 HIS A C 1
ATOM 2121 O O . HIS A 1 261 ? -27.161 3.168 18.925 1.00 81.12 261 HIS A O 1
ATOM 2127 N N . LEU A 1 262 ? -27.906 4.073 17.008 1.00 81.12 262 LEU A N 1
ATOM 2128 C CA . LEU A 1 262 ? -27.362 3.033 16.130 1.00 81.12 262 LEU A CA 1
ATOM 2129 C C . LEU A 1 262 ? -25.830 3.003 16.163 1.00 81.12 262 LEU A C 1
ATOM 2131 O O . LEU A 1 262 ? -25.242 1.934 16.294 1.00 81.12 262 LEU A O 1
ATOM 2135 N N . LEU A 1 263 ? -25.180 4.170 16.130 1.00 82.62 263 LEU A N 1
ATOM 2136 C CA . LEU A 1 263 ? -23.727 4.269 16.259 1.00 82.62 263 LEU A CA 1
ATOM 2137 C C . LEU A 1 263 ? -23.248 3.706 17.604 1.00 82.62 263 LEU A C 1
ATOM 2139 O O . LEU A 1 263 ? -22.265 2.975 17.647 1.00 82.62 263 LEU A O 1
ATOM 2143 N N . HIS A 1 264 ? -23.967 3.982 18.696 1.00 86.31 264 HIS A N 1
ATOM 2144 C CA . HIS A 1 264 ? -23.664 3.412 20.011 1.00 86.31 264 HIS A CA 1
ATOM 2145 C C . HIS A 1 264 ? -23.765 1.881 20.025 1.00 86.31 264 HIS A C 1
ATOM 2147 O O . HIS A 1 264 ? -22.890 1.226 20.588 1.00 86.31 264 HIS A O 1
ATOM 2153 N N . ILE A 1 265 ? -24.784 1.307 19.372 1.00 84.81 265 ILE A N 1
ATOM 2154 C CA . ILE A 1 265 ? -24.921 -0.150 19.208 1.00 84.81 265 ILE A CA 1
ATOM 2155 C C . ILE A 1 265 ? -23.726 -0.712 18.437 1.00 84.81 265 ILE A C 1
ATOM 2157 O O . ILE A 1 265 ? -23.071 -1.622 18.931 1.00 84.81 265 ILE A O 1
ATOM 2161 N N . HIS A 1 266 ? -23.376 -0.125 17.292 1.00 84.44 266 HIS A N 1
ATOM 2162 C CA . HIS A 1 266 ? -22.235 -0.585 16.499 1.00 84.44 266 HIS A CA 1
ATOM 2163 C C . HIS A 1 266 ? -20.906 -0.487 17.255 1.00 84.44 266 HIS A C 1
ATOM 2165 O O . HIS A 1 266 ? -20.074 -1.381 17.141 1.00 84.44 266 HIS A O 1
ATOM 2171 N N . LEU A 1 267 ? -20.706 0.554 18.069 1.00 87.12 267 LEU A N 1
ATOM 2172 C CA . LEU A 1 267 ? -19.531 0.653 18.939 1.00 87.12 267 LEU A CA 1
ATOM 2173 C C . LEU A 1 267 ? -19.513 -0.456 20.004 1.00 87.12 267 LEU A C 1
ATOM 2175 O O . LEU A 1 267 ? -18.438 -0.955 20.320 1.00 87.12 267 LEU A O 1
ATOM 2179 N N . ASN A 1 268 ? -20.667 -0.883 20.534 1.00 88.19 268 ASN A N 1
ATOM 2180 C CA . ASN A 1 268 ? -20.729 -2.047 21.429 1.00 88.19 268 ASN A CA 1
ATOM 2181 C C . ASN A 1 268 ? -20.395 -3.345 20.695 1.00 88.19 268 ASN A C 1
ATOM 2183 O O . ASN A 1 268 ? -19.557 -4.098 21.179 1.00 88.19 268 ASN A O 1
ATOM 2187 N N . ASP A 1 269 ? -20.981 -3.566 19.517 1.00 85.62 269 ASP A N 1
ATOM 2188 C CA . ASP A 1 269 ? -20.694 -4.748 18.699 1.00 85.62 269 ASP A CA 1
ATOM 2189 C C . ASP A 1 269 ? -19.198 -4.828 18.354 1.00 85.62 269 ASP A C 1
ATOM 2191 O O . ASP A 1 269 ? -18.595 -5.902 18.388 1.00 85.62 269 ASP A O 1
ATOM 2195 N N . LEU A 1 270 ? -18.573 -3.678 18.072 1.00 82.19 270 LEU A N 1
ATOM 2196 C CA . LEU A 1 270 ? -17.129 -3.579 17.889 1.00 82.19 270 LEU A CA 1
ATOM 2197 C C . LEU A 1 270 ? -16.385 -3.910 19.185 1.00 82.19 270 LEU A C 1
ATOM 2199 O O . LEU A 1 270 ? -15.494 -4.743 19.143 1.00 82.19 270 LEU A O 1
ATOM 2203 N N . LEU A 1 271 ? -16.743 -3.342 20.341 1.00 87.50 271 LEU A N 1
ATOM 2204 C CA . LEU A 1 271 ? -16.087 -3.655 21.624 1.00 87.50 271 LEU A CA 1
ATOM 2205 C C . LEU A 1 271 ? -16.201 -5.136 22.026 1.00 87.50 271 LEU A C 1
ATOM 2207 O O . LEU A 1 271 ? -15.288 -5.656 22.680 1.00 87.50 271 LEU A O 1
ATOM 2211 N N . ASP A 1 272 ? -17.284 -5.802 21.633 1.00 87.50 272 ASP A N 1
ATOM 2212 C CA . ASP A 1 272 ? -17.535 -7.227 21.868 1.00 87.50 272 ASP A CA 1
ATOM 2213 C C . ASP A 1 272 ? -16.871 -8.132 20.815 1.00 87.50 272 ASP A C 1
ATOM 2215 O O . ASP A 1 272 ? -16.781 -9.351 20.994 1.00 87.50 272 ASP A O 1
ATOM 2219 N N . SER A 1 273 ? -16.355 -7.551 19.729 1.00 82.25 273 SER A N 1
ATOM 2220 C CA . SER A 1 273 ? -15.644 -8.282 18.688 1.00 82.25 273 SER A CA 1
ATOM 2221 C C . SER A 1 273 ? -14.319 -8.850 19.197 1.00 82.25 273 SER A C 1
ATOM 2223 O O . SER A 1 273 ? -13.516 -8.178 19.847 1.00 82.25 273 SER A O 1
ATOM 2225 N N . ASN A 1 274 ? -14.055 -10.103 18.818 1.00 80.56 274 ASN A N 1
ATOM 2226 C CA . ASN A 1 274 ? -12.776 -10.779 19.045 1.00 80.56 274 ASN A CA 1
ATOM 2227 C C . ASN A 1 274 ? -11.773 -10.547 17.902 1.00 80.56 274 ASN A C 1
ATOM 2229 O O . ASN A 1 274 ? -10.725 -11.194 17.864 1.00 80.56 274 ASN A O 1
ATOM 2233 N N . ALA A 1 275 ? -12.097 -9.677 16.940 1.00 69.94 275 ALA A N 1
ATOM 2234 C CA . ALA A 1 275 ? -11.191 -9.356 15.849 1.00 69.94 275 ALA A CA 1
ATOM 2235 C C . ALA A 1 275 ? -9.897 -8.728 16.387 1.00 69.94 275 ALA A C 1
ATOM 2237 O O . ALA A 1 275 ? -9.911 -7.860 17.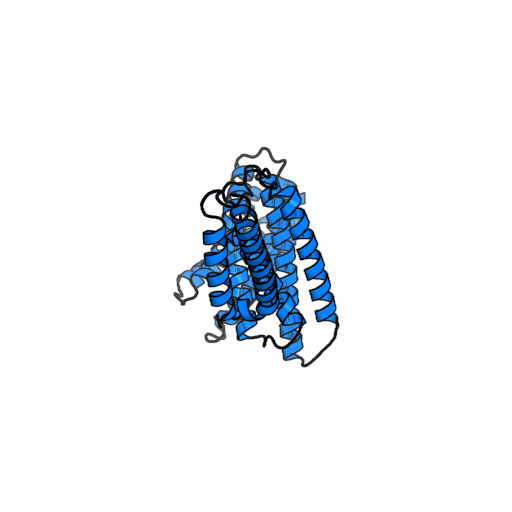261 1.00 69.94 275 ALA A O 1
ATOM 2238 N N . TYR A 1 276 ? -8.766 -9.163 15.835 1.00 63.94 276 TYR A N 1
ATOM 2239 C CA . TYR A 1 276 ? -7.450 -8.702 16.266 1.00 63.94 276 TYR A CA 1
ATOM 2240 C C . TYR A 1 276 ? -7.278 -7.182 16.102 1.00 63.94 276 TYR A C 1
ATOM 2242 O O . TYR A 1 276 ? -6.771 -6.522 17.006 1.00 63.94 276 TYR A O 1
ATOM 2250 N N . SER A 1 277 ? -7.770 -6.621 14.995 1.00 59.66 277 SER A N 1
ATOM 2251 C CA . SER A 1 277 ? -7.738 -5.181 14.718 1.00 59.66 277 SER A CA 1
ATOM 2252 C C . SER A 1 277 ? -8.487 -4.365 15.774 1.00 59.66 277 SER A C 1
ATOM 2254 O O . SER A 1 277 ? -7.981 -3.355 16.247 1.00 59.66 277 SER A O 1
ATOM 2256 N N . ILE A 1 278 ? -9.638 -4.854 16.240 1.00 76.88 278 ILE A N 1
ATOM 2257 C CA . ILE A 1 278 ? -10.411 -4.227 17.318 1.00 76.88 278 ILE A CA 1
ATOM 2258 C C . ILE A 1 278 ? -9.650 -4.249 18.637 1.00 76.88 278 ILE A C 1
ATOM 2260 O O . ILE A 1 278 ? -9.652 -3.252 19.352 1.00 76.88 278 ILE A O 1
ATOM 2264 N N . ALA A 1 279 ? -8.977 -5.353 18.969 1.00 73.31 279 ALA A N 1
ATOM 2265 C CA . ALA A 1 279 ? -8.200 -5.439 20.203 1.00 73.31 279 ALA A CA 1
ATOM 2266 C C . ALA A 1 279 ? -7.093 -4.371 20.279 1.00 73.31 279 ALA A C 1
ATOM 2268 O O . ALA A 1 279 ? -6.730 -3.962 21.381 1.00 73.31 279 ALA A O 1
ATOM 2269 N N . LEU A 1 280 ? -6.581 -3.912 19.129 1.00 66.62 280 LEU A N 1
ATOM 2270 C CA . LEU A 1 280 ? -5.564 -2.863 19.048 1.00 66.62 280 LEU A CA 1
ATOM 2271 C C . LEU A 1 280 ? -6.106 -1.455 19.309 1.00 66.62 280 LEU A C 1
ATOM 2273 O O . LEU A 1 280 ? -5.356 -0.645 19.837 1.00 66.62 280 LEU A O 1
ATOM 2277 N N . ILE A 1 281 ? -7.368 -1.182 18.963 1.00 72.44 281 ILE A N 1
ATOM 2278 C CA . ILE A 1 281 ? -8.000 0.150 19.076 1.00 72.44 281 ILE A CA 1
ATOM 2279 C C . ILE A 1 281 ? -9.163 0.181 20.085 1.00 72.44 281 ILE A C 1
ATOM 2281 O O . ILE A 1 281 ? -10.054 1.032 20.037 1.00 72.44 281 ILE A O 1
ATOM 2285 N N . LYS A 1 282 ? -9.222 -0.817 20.976 1.00 83.31 282 LYS A N 1
ATOM 2286 C CA . LYS A 1 282 ? -10.363 -1.042 21.875 1.00 83.31 282 LYS A CA 1
ATOM 2287 C C . LYS A 1 282 ? -10.569 0.112 22.857 1.00 83.31 282 LYS A C 1
ATOM 2289 O O . LYS A 1 282 ? -11.705 0.402 23.230 1.00 83.31 282 LYS A O 1
ATOM 2294 N N . GLU A 1 283 ? -9.481 0.749 23.280 1.00 79.50 283 GLU A N 1
ATOM 2295 C CA . GLU A 1 283 ? -9.516 1.894 24.188 1.00 79.50 283 GLU A CA 1
ATOM 2296 C C . GLU A 1 283 ? -10.135 3.113 23.497 1.00 79.50 283 GLU A C 1
ATOM 2298 O O . GLU A 1 283 ? -11.069 3.712 24.027 1.00 79.50 283 GLU A O 1
ATOM 2303 N N . GLU A 1 284 ? -9.708 3.410 22.273 1.00 82.69 284 GLU A N 1
ATOM 2304 C CA . GLU A 1 284 ? -10.192 4.517 21.453 1.00 82.69 284 GLU A CA 1
ATOM 2305 C C . GLU A 1 284 ? -11.676 4.358 21.109 1.00 82.69 284 GLU A C 1
ATOM 2307 O O . GLU A 1 284 ? -12.448 5.308 21.246 1.00 82.69 284 GLU A O 1
ATOM 2312 N N . ILE A 1 285 ? -12.110 3.145 20.741 1.00 84.88 285 ILE A N 1
ATOM 2313 C CA . ILE A 1 285 ? -13.537 2.833 20.541 1.00 84.88 285 ILE A CA 1
ATOM 2314 C C . ILE A 1 285 ? -14.323 3.091 21.837 1.00 84.88 285 ILE A C 1
ATOM 2316 O O . ILE A 1 285 ? -15.424 3.650 21.803 1.00 84.88 285 ILE A O 1
ATOM 2320 N N . GLY A 1 286 ? -13.754 2.718 22.988 1.00 89.44 286 GLY A N 1
ATOM 2321 C CA . GLY A 1 286 ? -14.332 2.976 24.305 1.00 89.44 286 GLY A CA 1
ATOM 2322 C C . GLY A 1 286 ? -14.490 4.468 24.609 1.00 89.44 286 GLY A C 1
ATOM 2323 O O . GLY A 1 286 ? -15.545 4.874 25.100 1.00 89.44 286 GLY A O 1
ATOM 2324 N N . LEU A 1 287 ? -13.486 5.281 24.272 1.00 88.31 287 LEU A N 1
ATOM 2325 C CA . LEU A 1 287 ? -13.517 6.737 24.441 1.00 88.31 287 LEU A CA 1
ATOM 2326 C C . LEU A 1 287 ? -14.589 7.385 23.557 1.00 88.31 287 LEU A C 1
ATOM 2328 O O . LEU A 1 287 ? -15.447 8.101 24.069 1.00 88.31 287 LEU A O 1
ATOM 2332 N N . VAL A 1 288 ? -14.630 7.054 22.261 1.00 87.06 288 VAL A N 1
ATOM 2333 C CA . VAL A 1 288 ? -15.660 7.570 21.337 1.00 87.06 288 VAL A CA 1
ATOM 2334 C C . VAL A 1 288 ? -17.063 7.209 21.824 1.00 87.06 288 VAL A C 1
ATOM 2336 O O . VAL A 1 288 ? -17.980 8.029 21.765 1.00 87.06 288 VAL A O 1
ATOM 2339 N N . LYS A 1 289 ? -17.244 5.994 22.353 1.00 90.69 289 LYS A N 1
ATOM 2340 C CA . LYS A 1 289 ? -18.516 5.571 22.943 1.00 90.69 289 LYS A CA 1
ATOM 2341 C C . LYS A 1 289 ? -18.888 6.411 24.172 1.00 90.69 289 LYS A C 1
ATOM 2343 O O . LYS A 1 289 ? -20.049 6.804 24.284 1.00 90.69 289 LYS A O 1
ATOM 2348 N N . GLN A 1 290 ? -17.947 6.690 25.076 1.00 89.56 290 GLN A N 1
ATOM 2349 C CA . GLN A 1 290 ? -18.192 7.533 26.257 1.00 89.56 290 GLN A CA 1
ATOM 2350 C C . GLN A 1 290 ? -18.552 8.973 25.875 1.00 89.56 290 GLN A C 1
ATOM 2352 O O . GLN A 1 290 ? -19.484 9.556 26.442 1.00 89.56 290 GLN A O 1
ATOM 2357 N N . ASP A 1 291 ? -17.867 9.532 24.882 1.00 87.56 291 ASP A N 1
ATOM 2358 C CA . ASP A 1 291 ? -18.176 10.862 24.360 1.00 87.56 291 ASP A CA 1
ATOM 2359 C C . ASP A 1 291 ? -19.575 10.886 23.730 1.00 87.56 291 ASP A C 1
ATOM 2361 O O . ASP A 1 291 ? -20.377 11.782 24.007 1.00 87.56 291 ASP A O 1
ATOM 2365 N N . LEU A 1 292 ? -19.927 9.850 22.964 1.00 87.56 292 LEU A N 1
ATOM 2366 C CA . LEU A 1 292 ? -21.253 9.701 22.367 1.00 87.56 292 LEU A CA 1
ATOM 2367 C C . LEU A 1 292 ? -22.361 9.562 23.427 1.00 87.56 292 LEU A C 1
ATOM 2369 O O . LEU A 1 292 ? -23.430 10.156 23.285 1.00 87.56 292 LEU A O 1
ATOM 2373 N N . GLU A 1 293 ? -22.119 8.819 24.512 1.00 87.19 293 GLU A N 1
ATOM 2374 C CA . GLU A 1 293 ? -23.034 8.732 25.661 1.00 87.19 293 GLU A CA 1
ATOM 2375 C C . GLU A 1 293 ? -23.225 10.093 26.338 1.00 87.19 293 GLU A C 1
ATOM 2377 O O . GLU A 1 293 ? -24.356 10.472 26.669 1.00 87.19 293 GLU A O 1
ATOM 2382 N N . SER A 1 294 ? -22.139 10.851 26.492 1.00 84.56 294 SER A N 1
ATOM 2383 C CA . SER A 1 294 ? -22.158 12.195 27.070 1.00 84.56 294 SER A CA 1
ATOM 2384 C C . SER A 1 294 ? -23.002 13.143 26.220 1.00 84.56 294 SER A C 1
ATOM 2386 O O . SER A 1 294 ? -23.916 13.787 26.745 1.00 84.56 294 SER A O 1
ATOM 2388 N N . ILE A 1 295 ? -22.781 13.151 24.902 1.00 83.38 295 ILE A N 1
ATOM 2389 C CA . ILE A 1 295 ? -23.564 13.929 23.933 1.00 83.38 295 ILE A CA 1
ATOM 2390 C C . ILE A 1 295 ? -25.043 13.521 23.982 1.00 83.38 295 ILE A C 1
ATOM 2392 O O . ILE A 1 295 ? -25.918 14.380 24.103 1.00 83.38 295 ILE A O 1
ATOM 2396 N N . ARG A 1 296 ? -25.348 12.215 23.974 1.00 81.56 296 ARG A N 1
ATOM 2397 C CA . ARG A 1 296 ? -26.731 11.718 24.057 1.00 81.56 296 ARG A CA 1
ATOM 2398 C C . ARG A 1 296 ? -27.425 12.187 25.337 1.00 81.56 296 ARG A C 1
ATOM 2400 O O . ARG A 1 296 ? -28.578 12.608 25.291 1.00 81.56 296 ARG A O 1
ATOM 2407 N N . SER A 1 297 ? -26.728 12.147 26.475 1.00 82.00 297 SER A N 1
ATOM 2408 C CA . SER A 1 297 ? -27.270 12.606 27.761 1.00 82.00 297 SER A CA 1
ATOM 2409 C C . SER A 1 297 ? -27.569 14.108 27.774 1.00 82.00 297 SER A C 1
ATOM 2411 O O . SER A 1 297 ? -28.545 14.540 28.387 1.00 82.00 297 SER A O 1
ATOM 2413 N N . PHE A 1 298 ? -26.752 14.900 27.077 1.00 82.19 298 PHE A N 1
ATOM 2414 C CA . PHE A 1 298 ? -26.929 16.340 26.953 1.00 82.19 298 PHE A CA 1
ATOM 2415 C C . PHE A 1 298 ? -28.186 16.684 26.146 1.00 82.19 298 PHE A C 1
ATOM 2417 O O . PHE A 1 298 ? -28.993 17.490 26.603 1.00 82.19 298 PHE A O 1
ATOM 2424 N N . PHE A 1 299 ? -28.418 16.012 25.014 1.00 77.38 299 PHE A N 1
ATOM 2425 C CA . PHE A 1 299 ? -29.638 16.206 24.222 1.00 77.38 299 PHE A CA 1
ATOM 2426 C C . PHE A 1 299 ? -30.913 15.843 24.991 1.00 77.38 299 PHE A C 1
ATOM 2428 O O . PHE A 1 299 ? -31.880 16.600 24.950 1.00 77.38 299 PHE A O 1
ATOM 2435 N N . VAL A 1 300 ? -30.897 14.748 25.761 1.00 76.88 300 VAL A N 1
ATOM 2436 C CA . VAL A 1 300 ? -32.035 14.373 26.620 1.00 76.88 300 VAL A CA 1
ATOM 2437 C C . VAL A 1 300 ? -32.329 15.461 27.659 1.00 76.88 300 VAL A C 1
ATOM 2439 O O . VAL A 1 300 ? -33.492 15.759 27.923 1.00 76.88 300 VAL A O 1
ATOM 2442 N N . LYS A 1 301 ? -31.294 16.083 28.241 1.00 79.00 301 LYS A N 1
ATOM 2443 C CA . LYS A 1 301 ? -31.471 17.200 29.183 1.00 79.00 301 LYS A CA 1
ATOM 2444 C C . LYS A 1 301 ? -32.072 18.433 28.506 1.00 79.00 301 LYS A C 1
ATOM 2446 O O . LYS A 1 301 ? -32.979 19.024 29.081 1.00 79.00 301 LYS A O 1
ATOM 2451 N N . ILE A 1 302 ? -31.615 18.785 27.301 1.00 74.69 302 ILE A N 1
ATOM 2452 C CA . ILE A 1 302 ? -32.166 19.912 26.532 1.00 74.69 302 ILE A CA 1
ATOM 2453 C C . ILE A 1 302 ? -33.644 19.687 26.215 1.00 74.69 302 ILE A C 1
ATOM 2455 O O . ILE A 1 302 ? -34.450 20.575 26.474 1.00 74.69 302 ILE A O 1
ATOM 2459 N N . GLU A 1 303 ? -34.022 18.508 25.707 1.00 71.25 303 GLU A N 1
ATOM 2460 C CA . GLU A 1 303 ? -35.437 18.196 25.463 1.00 71.25 303 GLU A CA 1
ATOM 2461 C C . GLU A 1 303 ? -36.254 18.340 26.753 1.00 71.25 303 GLU A C 1
ATOM 2463 O O . GLU A 1 303 ? -37.290 19.000 26.766 1.00 71.25 303 GLU A O 1
ATOM 2468 N N . GLN A 1 304 ? -35.765 17.792 27.868 1.00 71.81 304 GLN A N 1
ATOM 2469 C CA . GLN A 1 304 ? -36.445 17.887 29.162 1.00 71.81 304 GLN A CA 1
ATOM 2470 C C . GLN A 1 304 ? -36.558 19.317 29.709 1.00 71.81 304 GLN A C 1
ATOM 2472 O O . GLN A 1 304 ? -37.488 19.586 30.467 1.00 71.81 304 GLN A O 1
ATOM 2477 N N . GLU A 1 305 ? -35.627 20.216 29.391 1.00 73.69 305 GLU A N 1
ATOM 2478 C CA . GLU A 1 305 ? -35.723 21.639 29.739 1.00 73.69 305 GLU A CA 1
ATOM 2479 C C . GLU A 1 305 ? -36.708 22.373 28.827 1.00 73.69 305 GLU A C 1
ATOM 2481 O O . GLU A 1 305 ? -37.529 23.140 29.317 1.00 73.69 305 GLU A O 1
ATOM 2486 N N . TRP A 1 306 ? -36.712 22.081 27.527 1.00 59.72 306 TRP A N 1
ATOM 2487 C CA . TRP A 1 306 ? -37.595 22.743 26.562 1.00 59.72 306 TRP A CA 1
ATOM 2488 C C . TRP A 1 306 ? -39.070 22.362 26.741 1.00 59.72 306 TRP A C 1
ATOM 2490 O O . TRP A 1 306 ? -39.946 23.196 26.533 1.00 59.72 306 TRP A O 1
ATOM 2500 N N . TYR A 1 307 ? -39.364 21.137 27.189 1.00 58.44 307 TYR A N 1
ATOM 2501 C CA . TYR A 1 307 ? -40.728 20.713 27.535 1.00 58.44 307 TYR A CA 1
ATOM 2502 C C . TYR A 1 307 ? -41.228 21.234 28.897 1.00 58.44 307 TYR A C 1
ATOM 2504 O O . TYR A 1 307 ? -42.375 20.972 29.247 1.00 58.44 307 TYR A O 1
ATOM 2512 N N . LYS A 1 308 ? -40.405 21.943 29.686 1.00 56.22 308 LYS A N 1
ATOM 2513 C CA . LYS A 1 308 ? -40.845 22.573 30.949 1.00 56.22 308 LYS A CA 1
ATOM 2514 C C . LYS A 1 308 ? -41.380 23.997 30.776 1.00 56.22 308 LYS A C 1
ATOM 2516 O O . LYS A 1 308 ? -42.063 24.469 31.680 1.00 56.22 308 LYS A O 1
ATOM 2521 N N . ASP A 1 309 ? -41.097 24.642 29.644 1.00 52.78 309 ASP A N 1
ATOM 2522 C CA . ASP A 1 309 ? -41.494 26.026 29.341 1.00 52.78 309 ASP A CA 1
ATOM 2523 C C . ASP A 1 309 ? -42.691 26.125 28.359 1.00 52.78 309 ASP A C 1
ATOM 2525 O O . ASP A 1 309 ? -42.986 27.208 27.846 1.00 52.78 309 ASP A O 1
ATOM 2529 N N . VAL A 1 310 ? -43.402 25.012 28.116 1.00 47.06 310 VAL A N 1
ATOM 2530 C CA . VAL A 1 310 ? -44.674 24.922 27.360 1.00 47.06 310 VAL A CA 1
ATOM 2531 C C . VAL A 1 310 ? -45.779 24.408 28.275 1.00 47.06 310 VAL A C 1
ATOM 2533 O O . VAL A 1 310 ? -46.888 24.989 28.236 1.00 47.06 310 VAL A O 1
#

Foldseek 3Di:
DLLVLLVLLLVLLVVVLVVVVVDDDPPVLLSVLSVVLSVLSVLVSVCVVVVVDDPVLSVVLSVLSNQLSVLSVVLVVVCVPDPPCNLVSSLVSCLRNLLSSLVNLLSLCVRCVPRPDPSSVVSLVSCLVCLLSSLLSNLVSLLVCCVVQPDCPDPLSLLLNVLSVLLNCCSVVVDPPPVDSVVSSVLSSLSSVLSNLSSVLSVVNNVCVVVVHDDCVSVVSSVVSVVSVVVVVVCCPPPPDDPPDVVVVDDDPVCNLVVLVVLLVVLVVLLVDPDPSSVSCNVVSVVVNVVSVVVSVVVVVVVVVVVVVD

Organism: Solanum chacoense (NCBI:txid4108)

pLDDT: mean 73.89, std 9.73, range [47.06, 90.69]

Secondary structure (DSSP, 8-state):
-HHHHHHHHHHHHHHHHHHHHHS--S-HHHHHHHHHHHHHHHHHHHHHHTT-S-HHHHHHHHHHHHHHHHHHHHHHHHHTT-SSSHHHHHHHHHHHHHHHHHHHHHHHHHHHTT---HHHHHHHHHHHHHHHHHHHHHHHHHHHHHHHHS-TTSHHHHHHHHHHHHHHHHHHS--TT-S-HHHHHHHHHHHHHHHHHHHHHHHHHHHHHHHT---THHHHHHHHHHHHHHHHHHHIIIIISPPPPTTTSSPPTTTHHHHHHHHHHHHHHHHH---HHHHHSHHHHHHHHHHHHHHHHHHHHHHHHHTT--

Sequence (310 aa):
MLEELLNFLVLNLHHLSKFLAEHKFPLVTQYEILQNVCGNVRDFHRLIVNGCIKHEMVENVLPLFQLMAERVGHFLWDDQNDRDSRLFKLAHLLLKIVPTELEVMHICYTNLKASTSAEVGRFIKMLLETSPDILREYLIHLQEHMVTVITPSTLGARNIHVMIEFLLIILSDMPKDFIHHDKLFDLLALVGALIKEVSTLVRDLEEKLRNKESTDETNRATLKLLENIDLLKEDLKHVYLKVPDSSQCCFPMSDGPLFMHLLHIHLNDLLDSNAYSIALIKEEIGLVKQDLESIRSFFVKIEQEWYKDV

Radius of gyration: 23.77 Å; chains: 1; bounding box: 68×53×59 Å